Protein AF-A0A229TNZ4-F1 (afdb_monomer)

Mean predicted aligned error: 16.47 Å

Sequence (210 aa):
MGTRRRATDEGNRDSPGRARWIAVRHADDHIHLMAILVSEQTGKRIYPYRDYPRLRAECRTLEHELGLRSTATSDKTATQALSRRERGKADRKGWELTARQQLRRAVSQCAASASSGDEFLRELRREGLNPRTTVGGDGEIRGYTVSLPGDVTADGRPVAFSGSETCRRPDVAEANRPLVNRTSGRPPDRLHRRRPRHARGPPSSGRGGY

Solvent-accessible surface area (backbone atoms only — not comparable to full-atom values): 13971 Å² total; per-residue (Å²): 140,82,84,85,78,83,85,74,85,84,72,70,93,79,54,92,89,65,61,59,68,50,79,42,81,76,55,98,90,45,66,47,78,49,70,45,51,52,35,88,89,76,68,48,72,62,77,84,74,68,47,69,66,51,50,51,51,51,51,51,51,50,22,60,77,69,72,46,86,74,78,83,84,85,82,77,78,71,79,80,77,82,50,72,67,46,51,57,46,14,59,76,68,72,41,98,52,32,66,62,56,51,45,24,52,54,51,46,51,31,59,71,73,36,92,44,70,69,49,26,55,50,44,37,43,74,73,59,30,64,63,47,74,40,64,46,100,85,71,47,59,49,43,43,30,36,29,53,79,93,41,51,45,98,87,68,45,70,51,71,42,45,36,83,76,36,49,77,60,84,76,64,39,79,50,69,61,84,89,75,86,90,81,92,79,84,82,87,83,86,88,84,83,86,87,88,80,90,80,89,88,88,90,86,86,82,86,85,83,136

Secondary structure (DSSP, 8-state):
----------S-TT-TTPPPEEEEE-SSS-EEEEE--B-TTT-PBP---SHHHHHHHHHHHHHHHTTPPPPPP--S-SPPPPPHHHHHHHHHHT-SS-HHHHHHHHHHHHHHH-SSHHHHHHHHHHTT--PEEEE-TTS-EEEEEEEEEEEE-TTS-EEEEEHHHH---SSTTSTT-----------PPP--------------------

Foldseek 3Di:
DDDDDFDDDPPPPDDPQDWDWGWADDDPVDIDIDTDQADPVPRDGHDDDPVVVVVLVVVQVVCVVVVHDRDDDPPVPDQDDDDPVQVVVCVVVVHPDGFLVVLLVQLVVLLVPDPAPVSSCVSCVVVVFNKDFDADPVRQGLWIWTFDVVCADPVRHTDIDTCVSRPDDPRSPVNPDDDDDDDDDDDDDDDDDDDDDDDDDDDDDDDDDD

pLDDT: mean 72.45, std 23.68, range [24.83, 95.88]

Radius of gyration: 30.69 Å; Cα contacts (8 Å, |Δi|>4): 167; chains: 1; bounding box: 49×94×62 Å

Structure (mmCIF, N/CA/C/O backbone):
data_AF-A0A229TNZ4-F1
#
_entry.id   AF-A0A229TNZ4-F1
#
loop_
_atom_site.group_PDB
_atom_site.id
_atom_site.type_symbol
_atom_site.label_atom_id
_atom_site.label_alt_id
_atom_site.label_comp_id
_atom_site.label_asym_id
_atom_site.label_entity_id
_atom_site.label_seq_id
_atom_site.pdbx_PDB_ins_code
_atom_site.Cartn_x
_atom_site.Cartn_y
_atom_site.Cartn_z
_atom_site.occupancy
_atom_site.B_iso_or_equiv
_atom_site.auth_seq_id
_atom_site.auth_comp_id
_atom_site.auth_asym_id
_atom_site.auth_atom_id
_atom_site.pdbx_PDB_model_num
ATOM 1 N N . MET A 1 1 ? 2.447 -20.556 -39.407 1.00 34.28 1 MET A N 1
ATOM 2 C CA . MET A 1 1 ? 3.887 -20.408 -39.720 1.00 34.28 1 MET A CA 1
ATOM 3 C C . MET A 1 1 ? 4.233 -18.924 -39.573 1.00 34.28 1 MET A C 1
ATOM 5 O O . MET A 1 1 ? 4.024 -18.156 -40.497 1.00 34.28 1 MET A O 1
ATOM 9 N N . GLY A 1 2 ? 4.558 -18.481 -38.351 1.00 36.28 2 GLY A N 1
ATOM 10 C CA . GLY A 1 2 ? 4.653 -17.055 -38.000 1.00 36.28 2 GLY A CA 1
ATOM 11 C C . GLY A 1 2 ? 6.068 -16.514 -38.182 1.00 36.28 2 GLY A C 1
ATOM 12 O O . GLY A 1 2 ? 7.015 -17.030 -37.591 1.00 36.28 2 GLY A O 1
ATOM 13 N N . THR A 1 3 ? 6.213 -15.486 -39.009 1.00 39.12 3 THR A N 1
ATOM 14 C CA . THR A 1 3 ? 7.477 -14.809 -39.302 1.00 39.12 3 THR A CA 1
ATOM 15 C C . THR A 1 3 ? 8.025 -14.111 -38.051 1.00 39.12 3 THR A C 1
ATOM 17 O O . THR A 1 3 ? 7.447 -13.157 -37.536 1.00 39.12 3 THR A O 1
ATOM 20 N N . ARG A 1 4 ? 9.178 -14.580 -37.549 1.00 34.59 4 ARG A N 1
ATOM 21 C CA . ARG A 1 4 ? 9.966 -13.880 -36.524 1.00 34.59 4 ARG A CA 1
ATOM 22 C C . ARG A 1 4 ? 10.523 -12.594 -37.133 1.00 34.59 4 ARG A C 1
ATOM 24 O O . ARG A 1 4 ? 11.516 -12.642 -37.850 1.00 34.59 4 ARG A O 1
ATOM 31 N N . ARG A 1 5 ? 9.924 -11.441 -36.837 1.00 38.22 5 ARG A N 1
ATOM 32 C CA . ARG A 1 5 ? 10.587 -10.148 -37.057 1.00 38.22 5 ARG A CA 1
ATOM 33 C C . ARG A 1 5 ? 11.278 -9.734 -35.764 1.00 38.22 5 ARG A C 1
ATOM 35 O O . ARG A 1 5 ? 10.631 -9.416 -34.773 1.00 38.22 5 ARG A O 1
ATOM 42 N N . ARG A 1 6 ? 12.610 -9.805 -35.774 1.00 36.50 6 ARG A N 1
ATOM 43 C CA . ARG A 1 6 ? 13.479 -9.280 -34.721 1.00 36.50 6 ARG A CA 1
ATOM 44 C C . ARG A 1 6 ? 13.693 -7.798 -35.035 1.00 36.50 6 ARG A C 1
ATOM 46 O O . ARG A 1 6 ? 14.410 -7.486 -35.975 1.00 36.50 6 ARG A O 1
ATOM 53 N N . ALA A 1 7 ? 13.036 -6.904 -34.302 1.00 34.72 7 ALA A N 1
ATOM 54 C CA . ALA A 1 7 ? 13.361 -5.483 -34.350 1.00 34.72 7 ALA A CA 1
ATOM 55 C C . ALA A 1 7 ? 14.514 -5.233 -33.370 1.00 34.72 7 ALA A C 1
ATOM 57 O O . ALA A 1 7 ? 14.354 -5.417 -32.164 1.00 34.72 7 ALA A O 1
ATOM 58 N N . THR A 1 8 ? 15.688 -4.891 -33.892 1.00 39.75 8 THR A N 1
ATOM 59 C CA . THR A 1 8 ? 16.808 -4.368 -33.105 1.00 39.75 8 THR A CA 1
ATOM 60 C C . THR A 1 8 ? 16.873 -2.868 -33.340 1.00 39.75 8 THR A C 1
ATOM 62 O O . THR A 1 8 ? 17.082 -2.451 -34.474 1.00 39.75 8 THR A O 1
ATOM 65 N N . ASP A 1 9 ? 16.677 -2.074 -32.288 1.00 43.25 9 ASP A N 1
ATOM 66 C CA . ASP A 1 9 ? 17.012 -0.648 -32.294 1.00 43.25 9 ASP A CA 1
ATOM 67 C C . ASP A 1 9 ? 18.523 -0.499 -32.566 1.00 43.25 9 ASP A C 1
ATOM 69 O O . ASP A 1 9 ? 19.351 -1.062 -31.843 1.00 43.25 9 ASP A O 1
ATOM 73 N N . GLU A 1 10 ? 18.874 0.204 -33.645 1.00 38.00 10 GLU A N 1
ATOM 74 C CA . GLU A 1 10 ? 20.253 0.527 -34.036 1.00 38.00 10 GLU A CA 1
ATOM 75 C C . GLU A 1 10 ? 20.752 1.842 -33.409 1.00 38.00 10 GLU A C 1
ATOM 77 O O . GLU A 1 10 ? 21.793 2.368 -33.798 1.00 38.00 10 GLU A O 1
ATOM 82 N N . GLY A 1 11 ? 20.070 2.376 -32.393 1.00 41.69 11 GLY A N 1
ATOM 83 C CA . GLY A 1 11 ? 20.603 3.469 -31.587 1.00 41.69 11 GLY A CA 1
ATOM 84 C C . GLY A 1 11 ? 21.843 3.034 -30.796 1.00 41.69 11 GLY A C 1
ATOM 85 O O . GLY A 1 11 ? 21.722 2.222 -29.881 1.00 41.69 11 GLY A O 1
ATOM 86 N N . ASN A 1 12 ? 23.011 3.598 -31.132 1.00 43.91 12 ASN A N 1
ATOM 87 C CA . ASN A 1 12 ? 24.329 3.511 -30.473 1.00 43.91 12 ASN A CA 1
ATOM 88 C C . ASN A 1 12 ? 24.446 2.458 -29.344 1.00 43.91 12 ASN A C 1
ATOM 90 O O . ASN A 1 12 ? 24.126 2.7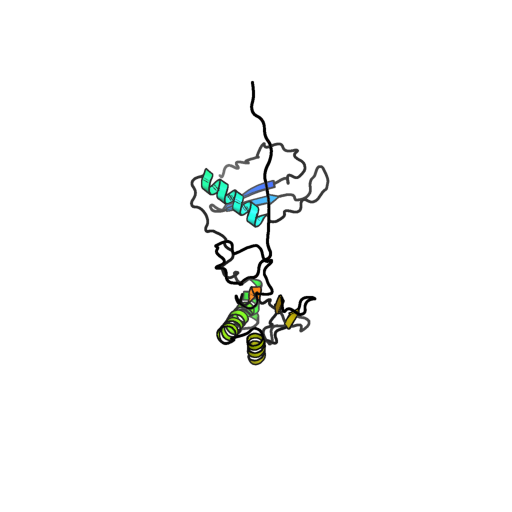28 -28.177 1.00 43.91 12 ASN A O 1
ATOM 94 N N . ARG A 1 13 ? 24.931 1.264 -29.711 1.00 48.75 13 ARG A N 1
ATOM 95 C CA . ARG A 1 13 ? 25.070 0.079 -28.841 1.00 48.75 13 ARG A CA 1
ATOM 96 C C . ARG A 1 13 ? 26.017 0.283 -27.649 1.00 48.75 13 ARG A C 1
ATOM 98 O O . ARG A 1 13 ? 25.962 -0.512 -26.716 1.00 48.75 13 ARG A O 1
ATOM 105 N N . ASP A 1 14 ? 26.801 1.364 -27.643 1.00 47.12 14 ASP A N 1
ATOM 106 C CA . ASP A 1 14 ? 27.910 1.577 -26.705 1.00 47.12 14 ASP A CA 1
ATOM 107 C C . ASP A 1 14 ? 27.734 2.772 -25.755 1.00 47.12 14 ASP A C 1
ATOM 109 O O . ASP A 1 14 ? 28.696 3.246 -25.157 1.00 47.12 14 ASP A O 1
ATOM 113 N N . SER A 1 15 ? 26.511 3.280 -25.563 1.00 48.59 15 SER A N 1
ATOM 114 C CA . SER A 1 15 ? 26.300 4.321 -24.545 1.00 48.59 15 SER A CA 1
ATOM 115 C C . SER A 1 15 ? 26.398 3.729 -23.124 1.00 48.59 15 SER A C 1
ATOM 117 O O . SER A 1 15 ? 25.574 2.872 -22.771 1.00 48.59 15 SER A O 1
ATOM 119 N N . PRO A 1 16 ? 27.345 4.183 -22.277 1.00 46.97 16 PRO A N 1
ATOM 120 C CA . PRO A 1 16 ? 27.486 3.687 -20.912 1.00 46.97 16 PRO A CA 1
ATOM 121 C C . PRO A 1 16 ? 26.198 3.965 -20.125 1.00 46.97 16 PRO A C 1
ATOM 123 O O . PRO A 1 16 ? 25.800 5.111 -19.938 1.00 46.97 16 PRO A O 1
ATOM 126 N N . GLY A 1 17 ? 25.521 2.896 -19.693 1.00 58.12 17 GLY A N 1
ATOM 127 C CA . GLY A 1 17 ? 24.266 2.964 -18.929 1.00 58.12 17 GLY A CA 1
ATOM 128 C C . GLY A 1 17 ? 23.029 2.371 -19.614 1.00 58.12 17 GLY A C 1
ATOM 129 O O . GLY A 1 17 ? 21.963 2.358 -18.998 1.00 58.12 17 GLY A O 1
ATOM 130 N N . ARG A 1 18 ? 23.133 1.849 -20.845 1.00 68.44 18 ARG A N 1
ATOM 131 C CA . ARG A 1 18 ? 22.014 1.166 -21.521 1.00 68.44 18 ARG A CA 1
ATOM 132 C C . ARG A 1 18 ? 22.057 -0.345 -21.256 1.00 68.44 18 ARG A C 1
ATOM 134 O O . ARG A 1 18 ? 23.076 -0.996 -21.468 1.00 68.44 18 ARG A O 1
ATOM 141 N N . ALA A 1 19 ? 20.948 -0.900 -20.768 1.00 81.06 19 ALA A N 1
ATOM 142 C CA . ALA A 1 19 ? 20.778 -2.341 -20.591 1.00 81.06 19 ALA A CA 1
ATOM 143 C C . ALA A 1 19 ? 20.535 -3.011 -21.950 1.00 81.06 19 ALA A C 1
ATOM 145 O O . ALA A 1 19 ? 19.737 -2.513 -22.746 1.00 81.06 19 ALA A O 1
ATOM 146 N N . ARG A 1 20 ? 21.164 -4.165 -22.202 1.00 86.38 20 ARG A N 1
ATOM 147 C CA . ARG A 1 20 ? 20.746 -5.032 -23.313 1.00 86.38 20 ARG A CA 1
ATOM 148 C C . ARG A 1 20 ? 19.356 -5.577 -23.015 1.00 86.38 20 ARG A C 1
ATOM 150 O O . ARG A 1 20 ? 19.095 -5.988 -21.884 1.00 86.38 20 ARG A O 1
ATOM 157 N N . TRP A 1 21 ? 18.480 -5.598 -24.013 1.00 89.75 21 TRP A N 1
ATOM 158 C CA . TRP A 1 21 ? 17.098 -6.032 -23.840 1.00 89.75 21 TRP A CA 1
ATOM 159 C C . TRP A 1 21 ? 16.579 -6.808 -25.048 1.00 89.75 21 TRP A C 1
ATOM 161 O O . TRP A 1 21 ? 17.109 -6.704 -26.154 1.00 89.75 21 TRP A O 1
ATOM 171 N N . ILE A 1 22 ? 15.534 -7.597 -24.816 1.00 93.06 22 ILE A N 1
ATOM 172 C CA . ILE A 1 22 ? 14.765 -8.288 -25.850 1.00 93.06 22 ILE A CA 1
ATOM 173 C C . ILE A 1 22 ? 13.271 -8.047 -25.631 1.00 93.06 22 ILE A C 1
ATOM 175 O O . ILE A 1 22 ? 12.802 -8.011 -24.492 1.00 93.06 22 ILE A O 1
ATOM 179 N N . ALA A 1 23 ? 12.529 -7.910 -26.730 1.00 93.94 23 ALA A N 1
ATOM 180 C CA . ALA A 1 23 ? 11.071 -7.945 -26.740 1.00 93.94 23 ALA A CA 1
ATOM 181 C C . ALA A 1 23 ? 10.581 -9.281 -27.295 1.00 93.94 23 ALA A C 1
ATOM 183 O O . ALA A 1 23 ? 11.061 -9.754 -28.327 1.00 93.94 23 ALA A O 1
ATOM 184 N N . VAL A 1 24 ? 9.597 -9.871 -26.625 1.00 94.75 24 VAL A N 1
ATOM 185 C CA . VAL A 1 24 ? 8.951 -11.118 -27.036 1.00 94.75 24 VAL A CA 1
ATOM 186 C C . VAL A 1 24 ? 7.448 -10.897 -27.052 1.00 94.75 24 VAL A C 1
ATOM 188 O O . VAL A 1 24 ? 6.871 -10.525 -26.035 1.00 94.75 24 VAL A O 1
ATOM 191 N N . ARG A 1 25 ? 6.790 -11.139 -28.188 1.00 94.75 25 ARG A N 1
ATOM 192 C CA . ARG A 1 25 ? 5.324 -11.121 -28.257 1.00 94.75 25 ARG A CA 1
ATOM 193 C C . ARG A 1 25 ? 4.764 -12.312 -27.479 1.00 94.75 25 ARG A C 1
ATOM 195 O O . ARG A 1 25 ? 5.129 -13.441 -27.793 1.00 94.75 25 ARG A O 1
ATOM 202 N N . HIS A 1 26 ? 3.914 -12.056 -26.484 1.00 93.56 26 HIS A N 1
ATOM 203 C CA . HIS A 1 26 ? 3.272 -13.109 -25.691 1.00 93.56 26 HIS A CA 1
ATOM 204 C C . HIS A 1 26 ? 1.881 -13.428 -26.239 1.00 93.56 26 HIS A C 1
ATOM 206 O O . HIS A 1 26 ? 1.589 -14.581 -26.539 1.00 93.56 26 HIS A O 1
ATOM 212 N N . ALA A 1 27 ? 1.054 -12.400 -26.428 1.00 91.69 27 ALA A N 1
ATOM 213 C CA . ALA A 1 27 ? -0.288 -12.517 -26.987 1.00 91.69 27 ALA A CA 1
ATOM 214 C C . ALA A 1 27 ? -0.588 -11.340 -27.924 1.00 91.69 27 ALA A C 1
ATOM 216 O O . ALA A 1 27 ? 0.297 -10.541 -28.247 1.00 91.69 27 ALA A O 1
ATOM 217 N N . ASP A 1 28 ? -1.828 -11.260 -28.401 1.00 90.44 28 ASP A N 1
ATOM 218 C CA . ASP A 1 28 ? -2.260 -10.189 -29.298 1.00 90.44 28 ASP A CA 1
ATOM 219 C C . ASP A 1 28 ? -2.280 -8.815 -28.630 1.00 90.44 28 ASP A C 1
ATOM 221 O O . ASP A 1 28 ? -2.085 -7.805 -29.302 1.00 90.44 28 ASP A O 1
ATOM 225 N N . ASP A 1 29 ? -2.435 -8.788 -27.310 1.00 87.62 29 ASP A N 1
ATOM 226 C CA . ASP A 1 29 ? -2.575 -7.588 -26.496 1.00 87.62 29 ASP A CA 1
ATOM 227 C C . ASP A 1 29 ? -1.323 -7.243 -25.673 1.00 87.62 29 ASP A C 1
ATOM 229 O O . ASP A 1 29 ? -1.283 -6.176 -25.061 1.00 87.62 29 ASP A O 1
ATOM 233 N N . HIS A 1 30 ? -0.288 -8.099 -25.647 1.00 91.94 30 HIS A N 1
ATOM 234 C CA . HIS A 1 30 ? 0.926 -7.788 -24.892 1.00 91.94 30 HIS A CA 1
ATOM 235 C C . HIS A 1 30 ? 2.219 -8.478 -25.351 1.00 91.94 30 HIS A C 1
ATOM 237 O O . HIS A 1 30 ? 2.259 -9.591 -25.889 1.00 91.94 30 HIS A O 1
ATOM 243 N N . ILE A 1 31 ? 3.321 -7.788 -25.052 1.00 93.06 31 ILE A N 1
ATOM 244 C CA . ILE A 1 31 ? 4.697 -8.260 -25.197 1.00 93.06 31 ILE A CA 1
ATOM 245 C C . ILE A 1 31 ? 5.371 -8.319 -23.820 1.00 93.06 31 ILE A C 1
ATOM 247 O O . ILE A 1 31 ? 5.034 -7.558 -22.913 1.00 93.06 31 ILE A O 1
ATOM 251 N N . HIS A 1 32 ? 6.364 -9.186 -23.670 1.00 93.19 32 HIS A N 1
ATOM 252 C CA . HIS A 1 32 ? 7.302 -9.156 -22.556 1.00 93.19 32 HIS A CA 1
ATOM 253 C C . HIS A 1 32 ? 8.595 -8.463 -22.973 1.00 93.19 32 HIS A C 1
ATOM 255 O O . HIS A 1 32 ? 9.158 -8.762 -24.027 1.00 93.19 32 HIS A O 1
ATOM 261 N N . LEU A 1 33 ? 9.084 -7.576 -22.109 1.00 89.75 33 LEU A N 1
ATOM 262 C CA . LEU A 1 33 ? 10.417 -6.993 -22.197 1.00 89.75 33 LEU A CA 1
ATOM 263 C C . LEU A 1 33 ? 11.300 -7.649 -21.138 1.00 89.75 33 LEU A C 1
ATOM 265 O O . LEU A 1 33 ? 10.950 -7.661 -19.959 1.00 89.75 33 LEU A O 1
ATOM 269 N N . MET A 1 34 ? 12.446 -8.183 -21.552 1.00 91.12 34 MET A N 1
ATOM 270 C CA . MET A 1 34 ? 13.483 -8.653 -20.633 1.00 91.12 34 MET A CA 1
ATOM 271 C C . MET A 1 34 ? 14.744 -7.825 -20.831 1.00 91.12 34 MET A C 1
ATOM 273 O O . MET A 1 34 ? 15.136 -7.582 -21.970 1.00 91.12 34 MET A O 1
ATOM 277 N N . ALA A 1 35 ? 15.385 -7.415 -19.737 1.00 90.12 35 ALA A N 1
ATOM 278 C CA . ALA A 1 35 ? 16.593 -6.597 -19.766 1.00 90.12 35 ALA A CA 1
ATOM 279 C C . ALA A 1 35 ? 17.672 -7.150 -18.828 1.00 90.12 35 ALA A C 1
ATOM 281 O O . ALA A 1 35 ? 17.380 -7.603 -17.720 1.00 90.12 35 ALA A O 1
ATOM 282 N N . ILE A 1 36 ? 18.928 -7.072 -19.264 1.00 90.75 36 ILE A N 1
ATOM 283 C CA . ILE A 1 36 ? 20.102 -7.416 -18.462 1.00 90.75 36 ILE A CA 1
ATOM 284 C C . ILE A 1 36 ? 20.532 -6.162 -17.701 1.00 90.75 36 ILE A C 1
ATOM 286 O O . ILE A 1 36 ? 21.019 -5.197 -18.287 1.00 90.75 36 ILE A O 1
ATOM 290 N N . LEU A 1 37 ? 20.348 -6.171 -16.379 1.00 90.81 37 LEU A N 1
ATOM 291 C CA . LEU A 1 37 ? 20.626 -5.018 -15.514 1.00 90.81 37 LEU A CA 1
ATOM 292 C C . LEU A 1 37 ? 22.095 -4.897 -15.095 1.00 90.81 37 LEU A C 1
ATOM 294 O O . LEU A 1 37 ? 22.413 -4.093 -14.229 1.00 90.81 37 LEU A O 1
ATOM 298 N N . VAL A 1 38 ? 23.001 -5.683 -15.664 1.00 88.94 38 VAL A N 1
ATOM 299 C CA . VAL A 1 38 ? 24.442 -5.561 -15.423 1.00 88.94 38 VAL A CA 1
ATOM 300 C C . VAL A 1 38 ? 25.099 -5.185 -16.739 1.00 88.94 38 VAL A C 1
ATOM 302 O O . VAL A 1 38 ? 24.885 -5.840 -17.755 1.00 88.94 38 VAL A O 1
ATOM 305 N N . SER A 1 39 ? 25.869 -4.100 -16.728 1.00 82.75 39 SER A N 1
ATOM 306 C CA . SER A 1 39 ? 26.635 -3.677 -17.896 1.00 82.75 39 SER A CA 1
ATOM 307 C C . SER A 1 39 ? 27.732 -4.698 -18.179 1.00 82.75 39 SER A C 1
ATOM 309 O O . SER A 1 39 ? 28.599 -4.910 -17.338 1.00 82.75 39 SER A O 1
ATOM 311 N N . GLU A 1 40 ? 27.734 -5.290 -19.370 1.00 79.00 40 GLU A N 1
ATOM 312 C CA . GLU A 1 40 ? 28.806 -6.206 -19.785 1.00 79.00 40 GLU A CA 1
ATOM 313 C C . GLU A 1 40 ? 30.157 -5.492 -19.944 1.00 79.00 40 GLU A C 1
ATOM 315 O O . GLU A 1 40 ? 31.198 -6.10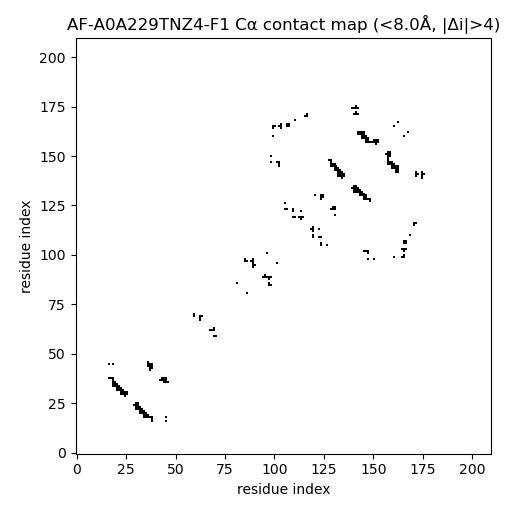0 -19.736 1.00 79.00 40 GLU A O 1
ATOM 320 N N . GLN A 1 41 ? 30.144 -4.194 -20.268 1.00 78.31 41 GLN A N 1
ATOM 321 C CA . GLN A 1 41 ? 31.360 -3.391 -20.434 1.00 78.31 41 GLN A CA 1
ATOM 322 C C . GLN A 1 41 ? 31.986 -2.988 -19.095 1.00 78.31 41 GLN A C 1
ATOM 324 O O . GLN A 1 41 ? 33.199 -3.027 -18.937 1.00 78.31 41 GLN A O 1
ATOM 329 N N . THR A 1 42 ? 31.164 -2.554 -18.133 1.00 83.19 42 THR A N 1
ATOM 330 C CA . THR A 1 42 ? 31.661 -1.967 -16.874 1.00 83.19 42 THR A CA 1
ATOM 331 C C . THR A 1 42 ? 31.488 -2.877 -15.660 1.00 83.19 42 THR A C 1
ATOM 333 O O . THR A 1 42 ? 31.962 -2.538 -14.579 1.00 83.19 42 THR A O 1
ATOM 336 N N . GLY A 1 43 ? 30.743 -3.980 -15.785 1.00 84.81 43 GLY A N 1
ATOM 337 C CA . GLY A 1 43 ? 30.353 -4.859 -14.675 1.00 84.81 43 GLY A CA 1
ATOM 338 C C . GLY A 1 43 ? 29.396 -4.217 -13.661 1.00 84.81 43 GLY A C 1
ATOM 339 O O . GLY A 1 43 ? 28.964 -4.867 -12.710 1.00 84.81 43 GLY A O 1
ATOM 340 N N . LYS A 1 44 ? 29.040 -2.937 -13.831 1.00 85.94 44 LYS A N 1
ATOM 341 C CA . LYS A 1 44 ? 28.198 -2.206 -12.881 1.00 85.94 44 LYS A CA 1
ATOM 342 C C . LYS A 1 44 ? 26.730 -2.571 -13.061 1.00 85.94 44 LYS A C 1
ATOM 344 O O . LYS A 1 44 ? 26.217 -2.641 -14.182 1.00 85.94 44 LYS A O 1
ATOM 349 N N . ARG A 1 45 ? 26.035 -2.748 -11.934 1.00 87.88 45 ARG A N 1
ATOM 350 C CA . ARG A 1 45 ? 24.585 -2.949 -11.909 1.00 87.88 45 ARG A CA 1
ATOM 351 C C . ARG A 1 45 ? 23.852 -1.631 -12.157 1.00 87.88 45 ARG A C 1
ATOM 353 O O . ARG A 1 45 ? 24.102 -0.632 -11.489 1.00 87.88 45 ARG A O 1
ATOM 360 N N . ILE A 1 46 ? 22.914 -1.667 -13.090 1.00 86.12 46 ILE A N 1
ATOM 361 C CA . ILE A 1 46 ? 21.929 -0.632 -13.364 1.00 86.12 46 ILE A CA 1
ATOM 362 C C . ILE A 1 46 ? 20.786 -0.806 -12.363 1.00 86.12 46 ILE A C 1
ATOM 364 O O . ILE A 1 46 ? 20.205 -1.884 -12.237 1.00 86.12 46 ILE A O 1
ATOM 368 N N . TYR A 1 47 ? 20.459 0.273 -11.659 1.00 85.56 47 TYR A N 1
ATOM 369 C CA . TYR A 1 47 ? 19.338 0.328 -10.729 1.00 85.56 47 TYR A CA 1
ATOM 370 C C . TYR A 1 47 ? 18.208 1.136 -11.369 1.00 85.56 47 TYR A C 1
ATOM 372 O O . TYR A 1 47 ? 18.247 2.369 -11.320 1.00 85.56 47 TYR A O 1
ATOM 380 N N . PRO A 1 48 ? 17.220 0.482 -12.006 1.00 83.06 48 PRO A N 1
ATOM 381 C CA . PRO A 1 48 ? 16.084 1.191 -12.571 1.00 83.06 48 PRO A CA 1
ATOM 382 C C . PRO A 1 48 ? 15.317 1.898 -11.448 1.00 83.06 48 PRO A C 1
ATOM 384 O O . PRO A 1 48 ? 14.723 1.274 -10.573 1.00 83.06 48 PRO A O 1
ATOM 387 N N . TYR A 1 49 ? 15.367 3.229 -11.448 1.00 85.00 49 TYR A N 1
ATOM 388 C CA . TYR A 1 49 ? 14.652 4.057 -10.485 1.00 85.00 49 TYR A CA 1
ATOM 389 C C . TYR A 1 49 ? 13.366 4.593 -11.106 1.00 85.00 49 TYR A C 1
ATOM 391 O O . TYR A 1 49 ? 13.407 5.259 -12.145 1.00 85.00 49 TYR A O 1
ATOM 399 N N . ARG A 1 50 ? 12.228 4.344 -10.440 1.00 86.69 50 ARG A N 1
ATOM 400 C CA . ARG A 1 50 ? 10.889 4.762 -10.897 1.00 86.69 50 ARG A CA 1
ATOM 401 C C . ARG A 1 50 ? 10.627 4.369 -12.356 1.00 86.69 50 ARG A C 1
ATOM 403 O O . ARG A 1 50 ? 10.082 5.157 -13.128 1.00 86.69 50 ARG A O 1
ATOM 410 N N . ASP A 1 51 ? 11.006 3.151 -12.707 1.00 85.62 51 ASP A N 1
ATOM 411 C CA . ASP A 1 51 ? 10.768 2.544 -14.012 1.00 85.62 51 ASP A CA 1
ATOM 412 C C . ASP A 1 51 ? 9.284 2.514 -14.383 1.00 85.62 51 ASP A C 1
ATOM 414 O O . ASP A 1 51 ? 8.954 2.964 -15.469 1.00 85.62 51 ASP A O 1
ATOM 418 N N . TYR A 1 52 ? 8.370 2.121 -13.489 1.00 85.75 52 TYR A N 1
ATOM 419 C CA . TYR A 1 52 ? 6.937 2.093 -13.822 1.00 85.75 52 TYR A CA 1
ATOM 420 C C . TYR A 1 52 ? 6.368 3.471 -14.222 1.00 85.75 52 TYR A C 1
ATOM 422 O O . TYR A 1 52 ? 5.744 3.565 -15.280 1.00 85.75 52 TYR A O 1
ATOM 430 N N . PRO A 1 53 ? 6.573 4.568 -13.456 1.00 87.25 53 PRO A N 1
ATOM 431 C CA . PRO A 1 53 ? 6.150 5.896 -13.901 1.00 87.25 53 PRO A CA 1
ATOM 432 C C . PRO A 1 53 ? 6.814 6.363 -15.198 1.00 87.25 53 PRO A C 1
ATOM 434 O O . PRO A 1 53 ? 6.154 7.020 -15.998 1.00 87.25 53 PRO A O 1
ATOM 437 N N . ARG A 1 54 ? 8.102 6.051 -15.394 1.00 88.44 54 ARG A N 1
ATOM 438 C CA . ARG A 1 54 ? 8.852 6.433 -16.600 1.00 88.44 54 ARG A CA 1
ATOM 439 C C . ARG A 1 54 ? 8.347 5.678 -17.827 1.00 88.44 54 ARG A C 1
ATOM 441 O O . ARG A 1 54 ? 8.018 6.313 -18.817 1.00 88.44 54 ARG A O 1
ATOM 448 N N . LEU A 1 55 ? 8.184 4.361 -17.716 1.00 88.56 55 LEU A N 1
ATOM 449 C CA . LEU A 1 55 ? 7.579 3.514 -18.739 1.00 88.56 55 LEU A CA 1
ATOM 450 C C . LEU A 1 55 ? 6.178 4.011 -19.092 1.00 88.56 55 LEU A C 1
ATOM 452 O O . LEU A 1 55 ? 5.853 4.147 -20.260 1.00 88.56 55 LEU A O 1
ATOM 456 N N . ARG A 1 56 ? 5.359 4.352 -18.090 1.00 89.06 56 ARG A N 1
ATOM 457 C CA . ARG A 1 56 ? 4.020 4.896 -18.334 1.00 89.06 56 ARG A CA 1
ATOM 458 C C . ARG A 1 56 ? 4.057 6.238 -19.067 1.00 89.06 56 ARG A C 1
ATOM 460 O O . ARG A 1 56 ? 3.184 6.481 -19.890 1.00 89.06 56 ARG A O 1
ATOM 467 N N . ALA A 1 57 ? 5.006 7.119 -18.751 1.00 89.94 57 ALA A N 1
ATOM 468 C CA . ALA A 1 57 ? 5.169 8.375 -19.479 1.00 89.94 57 ALA A CA 1
ATOM 469 C C . ALA A 1 57 ? 5.531 8.111 -20.948 1.00 89.94 57 ALA A C 1
ATOM 471 O O . ALA A 1 57 ? 4.885 8.668 -21.827 1.00 89.94 57 ALA A O 1
ATOM 472 N N . GLU A 1 58 ? 6.462 7.190 -21.196 1.00 91.88 58 GLU A N 1
ATOM 473 C CA . GLU A 1 58 ? 6.865 6.794 -22.548 1.00 91.88 58 GLU A CA 1
ATOM 474 C C . GLU A 1 58 ? 5.716 6.157 -23.339 1.00 91.88 58 GLU A C 1
ATOM 476 O O . GLU A 1 58 ? 5.456 6.532 -24.477 1.00 91.88 58 GLU A O 1
ATOM 481 N N . CYS A 1 59 ? 4.942 5.261 -22.717 1.00 91.44 59 CYS A N 1
ATOM 482 C CA . CYS A 1 59 ? 3.746 4.700 -23.340 1.00 91.44 59 CYS A CA 1
ATOM 483 C C . CYS A 1 59 ? 2.740 5.786 -23.732 1.00 91.44 59 CYS A C 1
ATOM 485 O O . CYS A 1 59 ? 2.108 5.653 -24.769 1.00 91.44 59 CYS A O 1
ATOM 487 N N . ARG A 1 60 ? 2.601 6.872 -22.957 1.00 91.19 60 ARG A N 1
ATOM 488 C CA . ARG A 1 60 ? 1.718 7.994 -23.325 1.00 91.19 60 ARG A CA 1
ATOM 489 C C . ARG A 1 60 ? 2.246 8.793 -24.512 1.00 91.19 60 ARG A C 1
ATOM 491 O O . ARG A 1 60 ? 1.442 9.260 -25.313 1.00 91.19 60 ARG A O 1
ATOM 498 N N . THR A 1 61 ? 3.563 8.956 -24.618 1.00 93.31 61 THR A N 1
ATOM 499 C CA . THR A 1 61 ? 4.194 9.552 -25.803 1.00 93.31 61 THR A CA 1
ATOM 500 C C . THR A 1 61 ? 3.869 8.714 -27.037 1.00 93.31 61 THR A C 1
ATOM 502 O O . THR A 1 61 ? 3.312 9.238 -27.996 1.00 93.31 61 THR A O 1
ATOM 505 N N . LEU A 1 62 ? 4.079 7.396 -26.960 1.00 92.69 62 LEU A N 1
ATOM 506 C CA . LEU A 1 62 ? 3.749 6.466 -28.043 1.00 92.69 62 LEU A CA 1
ATOM 507 C C . LEU A 1 62 ? 2.248 6.430 -28.355 1.00 92.69 62 LEU A C 1
ATOM 509 O O . LEU A 1 62 ? 1.870 6.385 -29.519 1.00 92.69 62 LEU A O 1
ATOM 513 N N . GLU A 1 63 ? 1.379 6.473 -27.339 1.00 94.38 63 GLU A N 1
ATOM 514 C CA . GLU A 1 63 ? -0.073 6.576 -27.527 1.00 94.38 63 GLU A CA 1
ATOM 515 C C . GLU A 1 63 ? -0.421 7.799 -28.387 1.00 94.38 63 GLU A C 1
ATOM 517 O O . GLU A 1 63 ? -1.216 7.684 -29.315 1.00 94.38 63 GLU A O 1
ATOM 522 N N . HIS A 1 64 ? 0.191 8.952 -28.104 1.00 93.31 64 HIS A N 1
ATOM 523 C CA . HIS A 1 64 ? -0.022 10.179 -28.867 1.00 93.31 64 HIS A CA 1
ATOM 524 C C . HIS A 1 64 ? 0.541 10.079 -30.291 1.00 93.31 64 HIS A C 1
ATOM 526 O O . HIS A 1 64 ? -0.173 10.365 -31.249 1.00 93.31 64 HIS A O 1
ATOM 532 N N . GLU A 1 65 ? 1.796 9.651 -30.442 1.00 95.88 65 GLU A N 1
ATOM 533 C CA . GLU A 1 65 ? 2.469 9.524 -31.744 1.00 95.88 65 GLU A CA 1
ATOM 534 C C . GLU A 1 65 ? 1.764 8.540 -32.683 1.00 95.88 65 GLU A C 1
ATOM 536 O O . GLU A 1 65 ? 1.695 8.770 -33.889 1.00 95.88 65 GLU A O 1
ATOM 541 N N . LEU A 1 66 ? 1.208 7.460 -32.132 1.00 94.12 66 LEU A N 1
ATOM 542 C CA . LEU A 1 66 ? 0.519 6.414 -32.887 1.00 94.12 66 LEU A CA 1
ATOM 543 C C . LEU A 1 66 ? -1.000 6.639 -32.989 1.00 94.12 66 LEU A C 1
ATOM 545 O O . LEU A 1 66 ? -1.701 5.789 -33.538 1.00 94.12 66 LEU A O 1
ATOM 549 N N . GLY A 1 67 ? -1.530 7.745 -32.454 1.00 94.62 67 GLY A N 1
ATOM 550 C CA . GLY A 1 67 ? -2.966 8.047 -32.482 1.00 94.62 67 GLY A CA 1
ATOM 551 C C . GLY A 1 67 ? -3.836 7.040 -31.716 1.00 94.62 67 GLY A C 1
ATOM 552 O O . GLY A 1 67 ? -4.999 6.829 -32.061 1.00 94.62 67 GLY A O 1
ATOM 553 N N . LEU A 1 68 ? -3.284 6.386 -30.690 1.00 93.25 68 LEU A N 1
ATOM 554 C CA . LEU A 1 68 ? -3.993 5.417 -29.857 1.00 93.25 68 LEU A CA 1
ATOM 555 C C . LEU A 1 68 ? -4.838 6.112 -28.781 1.00 93.25 68 LEU A C 1
ATOM 557 O O . LEU A 1 68 ? -4.599 7.251 -28.377 1.00 93.25 68 LEU A O 1
ATOM 561 N N . ARG A 1 69 ? -5.834 5.390 -28.253 1.00 91.50 69 ARG A N 1
ATOM 562 C CA . ARG A 1 69 ? -6.632 5.867 -27.117 1.00 91.50 69 ARG A CA 1
ATOM 563 C C . ARG A 1 69 ? -5.740 6.012 -25.885 1.00 91.50 69 ARG A C 1
ATOM 565 O O . ARG A 1 69 ? -5.197 5.018 -25.407 1.00 91.50 69 ARG A O 1
ATOM 572 N N . SER A 1 70 ? -5.666 7.221 -25.326 1.00 87.19 70 SER A N 1
ATOM 573 C CA . SER A 1 70 ? -4.838 7.443 -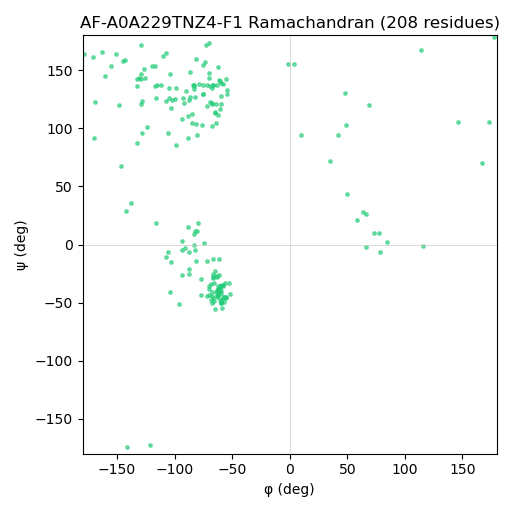24.143 1.00 87.19 70 SER A CA 1
ATOM 574 C C . SER A 1 70 ? -5.366 6.703 -22.915 1.00 87.19 70 SER A C 1
ATOM 576 O O . SER A 1 70 ? -6.567 6.701 -22.624 1.00 87.19 70 SER A O 1
ATOM 578 N N . THR A 1 71 ? -4.449 6.103 -22.161 1.00 84.44 71 THR A N 1
ATOM 579 C CA . THR A 1 71 ? -4.768 5.435 -20.899 1.00 84.44 71 THR A CA 1
ATOM 580 C C . THR A 1 71 ? -5.152 6.440 -19.801 1.00 84.44 71 THR A C 1
ATOM 582 O O . THR A 1 71 ? -4.581 7.532 -19.689 1.00 84.44 71 THR A O 1
ATOM 585 N N . ALA A 1 72 ? -6.121 6.072 -18.950 1.00 79.56 72 ALA A N 1
ATOM 586 C CA . ALA A 1 72 ? -6.625 6.919 -17.859 1.00 79.56 72 ALA A CA 1
ATOM 587 C C . ALA A 1 72 ? -5.498 7.388 -16.927 1.00 79.56 72 ALA A C 1
ATOM 589 O O . ALA A 1 72 ? -4.563 6.629 -16.656 1.00 79.56 72 ALA A O 1
ATOM 590 N N . THR A 1 73 ? -5.570 8.632 -16.444 1.00 73.12 73 THR A N 1
ATOM 591 C CA . THR A 1 73 ? -4.554 9.244 -15.575 1.00 73.12 73 THR A CA 1
ATOM 592 C C . THR A 1 73 ? -4.395 8.476 -14.260 1.00 73.12 73 THR A C 1
ATOM 594 O O . THR A 1 73 ? -5.354 7.984 -13.678 1.00 73.12 73 THR A O 1
ATOM 597 N N . SER A 1 74 ? -3.152 8.358 -13.782 1.00 67.06 74 SER A N 1
ATOM 598 C CA . SER A 1 74 ? -2.859 7.814 -12.453 1.00 67.06 74 SER A CA 1
ATOM 599 C C . SER A 1 74 ? -2.631 8.983 -11.500 1.00 67.06 74 SER A C 1
ATOM 601 O O . SER A 1 74 ? -1.506 9.446 -11.318 1.00 67.06 74 SER A O 1
ATOM 603 N N . ASP A 1 75 ? -3.717 9.499 -10.936 1.00 70.25 75 ASP A N 1
ATOM 604 C CA . ASP A 1 75 ? -3.717 10.571 -9.931 1.00 70.25 75 ASP A CA 1
ATOM 605 C C . ASP A 1 75 ? -3.480 10.043 -8.499 1.00 70.25 75 ASP A C 1
ATOM 607 O O . ASP A 1 75 ? -3.407 10.813 -7.543 1.00 70.25 75 ASP A O 1
ATOM 611 N N . LYS A 1 76 ? -3.313 8.717 -8.361 1.00 65.62 76 LYS A N 1
ATOM 612 C CA . LYS A 1 76 ? -3.120 7.985 -7.099 1.00 65.62 76 LYS A CA 1
ATOM 613 C C . LYS A 1 76 ? -4.263 8.180 -6.094 1.00 65.62 76 LYS A C 1
ATOM 615 O O . LYS A 1 76 ? -4.058 7.950 -4.903 1.00 65.62 76 LYS A O 1
ATOM 620 N N . THR A 1 77 ? -5.447 8.579 -6.557 1.00 63.44 77 THR A N 1
ATOM 621 C CA . THR A 1 77 ? -6.639 8.717 -5.706 1.00 63.44 77 THR A CA 1
ATOM 622 C C . THR A 1 77 ? -7.416 7.406 -5.602 1.00 63.44 77 THR A C 1
ATOM 624 O O . THR A 1 77 ? -8.139 7.186 -4.630 1.00 63.44 77 THR A O 1
ATOM 627 N N . ALA A 1 78 ? -7.215 6.498 -6.562 1.00 64.38 78 ALA A N 1
ATOM 628 C CA . ALA A 1 78 ? -7.810 5.173 -6.541 1.00 64.38 78 ALA A CA 1
ATOM 629 C C . ALA A 1 78 ? -7.392 4.380 -5.294 1.00 64.38 78 ALA A C 1
ATOM 631 O O . ALA A 1 78 ? -6.227 4.359 -4.882 1.00 64.38 78 ALA A O 1
ATOM 632 N N . THR A 1 79 ? -8.358 3.663 -4.721 1.00 67.62 79 THR A N 1
ATOM 633 C CA . THR A 1 79 ? -8.088 2.699 -3.656 1.00 67.62 79 THR A CA 1
ATOM 634 C C . THR A 1 79 ? -7.121 1.635 -4.170 1.00 67.62 79 THR A C 1
ATOM 636 O O . THR A 1 79 ? -7.354 1.031 -5.215 1.00 67.62 79 THR A O 1
ATOM 639 N N . GLN A 1 80 ? -6.031 1.399 -3.433 1.00 71.50 80 GLN A N 1
ATOM 640 C CA . GLN A 1 80 ? -5.088 0.334 -3.764 1.00 71.50 80 GLN A CA 1
ATOM 641 C C . GLN A 1 80 ? -5.812 -1.010 -3.874 1.00 71.50 80 GLN A C 1
ATOM 643 O O . GLN A 1 80 ? -6.557 -1.403 -2.973 1.00 71.50 80 GLN A O 1
ATOM 648 N N . ALA A 1 81 ? -5.565 -1.715 -4.977 1.00 77.75 81 ALA A N 1
ATOM 649 C CA . ALA A 1 81 ? -6.088 -3.054 -5.177 1.00 77.75 81 ALA A CA 1
ATOM 650 C C . ALA A 1 81 ? -5.566 -3.997 -4.084 1.00 77.75 81 ALA A C 1
ATOM 652 O O . ALA A 1 81 ? -4.394 -3.953 -3.706 1.00 77.75 81 ALA A O 1
ATOM 653 N N . LEU A 1 82 ? -6.438 -4.885 -3.605 1.00 84.62 82 LEU A N 1
ATOM 654 C CA . LEU A 1 82 ? -6.049 -5.929 -2.661 1.00 84.62 82 LEU A CA 1
ATOM 655 C C . LEU A 1 82 ? -5.040 -6.864 -3.329 1.00 84.62 82 LEU A C 1
ATOM 657 O O . LEU A 1 82 ? -5.220 -7.278 -4.481 1.00 84.62 82 LEU A O 1
ATOM 661 N N . SER A 1 83 ? -3.997 -7.246 -2.606 1.00 86.62 83 SER A N 1
ATOM 662 C CA . SER A 1 83 ? -3.035 -8.225 -3.099 1.00 86.62 83 SER A CA 1
ATOM 663 C C . SER A 1 83 ? -3.629 -9.640 -3.092 1.00 86.62 83 SER A C 1
ATOM 665 O O . SER A 1 83 ? -4.541 -9.960 -2.324 1.00 86.62 83 SER A O 1
ATOM 667 N N . ARG A 1 84 ? -3.077 -10.541 -3.921 1.00 89.25 84 ARG A N 1
ATOM 668 C CA . ARG A 1 84 ? -3.434 -11.973 -3.864 1.00 89.25 84 ARG A CA 1
ATOM 669 C C . ARG A 1 84 ? -3.176 -12.581 -2.486 1.00 89.25 84 ARG A C 1
ATOM 671 O O . ARG A 1 84 ? -3.941 -13.431 -2.047 1.00 89.25 84 ARG A O 1
ATOM 678 N N . ARG A 1 85 ? -2.116 -12.133 -1.805 1.00 89.19 85 ARG A N 1
ATOM 679 C CA . ARG A 1 85 ? -1.763 -12.602 -0.460 1.00 89.19 85 ARG A CA 1
ATOM 680 C C . ARG A 1 85 ? -2.831 -12.231 0.564 1.00 89.19 85 ARG A C 1
ATOM 682 O O . ARG A 1 85 ? -3.151 -13.062 1.404 1.00 89.19 85 ARG A O 1
ATOM 689 N N . GLU A 1 86 ? -3.387 -11.024 0.476 1.00 91.00 86 GLU A N 1
ATOM 690 C CA . GLU A 1 86 ? -4.455 -10.569 1.372 1.00 91.00 86 GLU A CA 1
ATOM 691 C C . GLU A 1 86 ? -5.747 -11.355 1.173 1.00 91.00 86 GLU A C 1
ATOM 693 O O . GLU A 1 86 ? -6.312 -11.814 2.160 1.00 91.00 86 GLU A O 1
ATOM 698 N N . ARG A 1 87 ? -6.170 -11.568 -0.082 1.00 92.88 87 ARG A N 1
ATOM 699 C CA . ARG A 1 87 ? -7.345 -12.402 -0.385 1.00 92.88 87 ARG A CA 1
ATOM 700 C C . ARG A 1 87 ? -7.169 -13.823 0.136 1.00 92.88 87 ARG A C 1
ATOM 702 O O . ARG A 1 87 ? -7.920 -14.248 0.997 1.00 92.88 87 ARG A O 1
ATOM 709 N N . GLY A 1 88 ? -6.079 -14.486 -0.253 1.00 94.44 88 GLY A N 1
ATOM 710 C CA . GLY A 1 88 ? -5.822 -15.850 0.206 1.00 94.44 88 GLY A CA 1
ATOM 711 C C . GLY A 1 88 ? -5.659 -15.964 1.727 1.00 94.44 88 GLY A C 1
ATOM 712 O O . GLY A 1 88 ? -5.900 -17.025 2.290 1.00 94.44 88 GLY A O 1
ATOM 713 N N . LYS A 1 89 ? -5.237 -14.896 2.419 1.00 93.44 89 LYS A N 1
ATOM 714 C CA . LYS A 1 89 ? -5.206 -14.864 3.888 1.00 93.44 89 LYS A CA 1
ATOM 715 C C . LYS A 1 89 ? -6.612 -14.787 4.482 1.00 93.44 89 LYS A C 1
ATOM 717 O O . LYS A 1 89 ? -6.861 -15.510 5.440 1.00 93.44 89 LYS A O 1
ATOM 722 N N . ALA A 1 90 ? -7.486 -13.944 3.931 1.00 93.69 90 ALA A N 1
ATOM 723 C CA . ALA A 1 90 ? -8.884 -13.855 4.347 1.00 93.69 90 ALA A CA 1
ATOM 724 C C . ALA A 1 90 ? -9.587 -15.207 4.171 1.00 93.69 90 ALA A C 1
ATOM 726 O O . ALA A 1 90 ? -10.147 -15.715 5.136 1.00 93.69 90 ALA A O 1
ATOM 727 N N . ASP A 1 91 ? -9.407 -15.844 3.010 1.00 94.31 91 ASP A N 1
ATOM 728 C CA . ASP A 1 91 ? -9.977 -17.162 2.711 1.00 94.31 91 ASP A CA 1
ATOM 729 C C . ASP A 1 91 ? -9.527 -18.215 3.739 1.00 94.31 91 ASP A C 1
ATOM 731 O O . ASP A 1 91 ? -10.349 -18.897 4.344 1.00 94.31 91 ASP A O 1
ATOM 735 N N . ARG A 1 92 ? -8.216 -18.300 4.026 1.00 94.19 92 ARG A N 1
ATOM 736 C CA . ARG A 1 92 ? -7.675 -19.233 5.038 1.00 94.19 92 ARG A CA 1
ATOM 737 C C . ARG A 1 92 ? -8.173 -18.962 6.457 1.00 94.19 92 ARG A C 1
ATOM 739 O O . ARG A 1 92 ? -8.169 -19.870 7.280 1.00 94.19 92 ARG A O 1
ATOM 746 N N . LYS A 1 93 ? -8.513 -17.712 6.770 1.00 91.19 93 LYS A N 1
ATOM 747 C CA . LYS A 1 93 ? -9.027 -17.298 8.081 1.00 91.19 93 LYS A CA 1
ATOM 748 C C . LYS A 1 93 ? -10.558 -17.355 8.156 1.00 91.19 93 LYS A C 1
ATOM 750 O O . LYS A 1 93 ? -11.093 -17.087 9.226 1.00 91.19 93 LYS A O 1
ATOM 755 N N . GLY A 1 94 ? -11.244 -17.691 7.059 1.00 92.88 94 GLY A N 1
ATOM 756 C CA . GLY A 1 94 ? -12.705 -17.667 6.979 1.00 92.88 94 GLY A CA 1
ATOM 757 C C . GLY A 1 94 ? -13.295 -16.259 7.092 1.00 92.88 94 GLY A C 1
ATOM 758 O O . GLY A 1 94 ? -14.412 -16.097 7.569 1.00 92.88 94 GLY A O 1
ATOM 759 N N . TRP A 1 95 ? -12.540 -15.225 6.716 1.00 94.19 95 TRP A N 1
ATOM 760 C CA . TRP A 1 95 ? -13.007 -13.841 6.771 1.00 94.19 95 TRP A CA 1
ATOM 761 C C . TRP A 1 95 ? -13.690 -13.439 5.465 1.00 94.19 95 TRP A C 1
ATOM 763 O O . TRP A 1 95 ? -13.100 -13.573 4.396 1.00 94.19 95 TRP A O 1
ATOM 773 N N . GLU A 1 96 ? -14.874 -12.829 5.559 1.00 92.56 96 GLU A N 1
ATOM 774 C CA . GLU A 1 96 ? -15.580 -12.256 4.397 1.00 92.56 96 GLU A CA 1
ATOM 775 C C . GLU A 1 96 ? -14.811 -11.095 3.745 1.00 92.56 96 GLU A C 1
ATOM 777 O O . GLU A 1 96 ? -14.952 -10.812 2.556 1.00 92.56 96 GLU A O 1
ATOM 782 N N . LEU A 1 97 ? -13.990 -10.398 4.533 1.00 92.50 97 LEU A N 1
ATOM 783 C CA . LEU A 1 97 ? -13.204 -9.247 4.105 1.00 92.50 97 LEU A CA 1
ATOM 784 C C . LEU A 1 97 ? -11.745 -9.417 4.506 1.00 92.50 97 LEU A C 1
ATOM 786 O O . LEU A 1 97 ? -11.427 -9.915 5.586 1.00 92.50 97 LEU A O 1
ATOM 790 N N . THR A 1 98 ? -10.840 -8.894 3.681 1.00 92.69 98 THR A N 1
ATOM 791 C CA . THR A 1 98 ? -9.422 -8.804 4.053 1.00 92.69 98 THR A CA 1
ATOM 792 C C . THR A 1 98 ? -9.225 -7.904 5.273 1.00 92.69 98 THR A C 1
ATOM 794 O O . THR A 1 98 ? -9.983 -6.953 5.477 1.00 92.69 98 THR A O 1
ATOM 797 N N . ALA A 1 99 ? -8.162 -8.142 6.050 1.00 91.75 99 ALA A N 1
ATOM 798 C CA . ALA A 1 99 ? -7.840 -7.315 7.217 1.00 91.75 99 ALA A CA 1
ATOM 799 C C . ALA A 1 99 ? -7.787 -5.816 6.873 1.00 91.75 99 ALA A C 1
ATOM 801 O O . ALA A 1 99 ? -8.385 -4.998 7.569 1.00 91.75 99 ALA A O 1
ATOM 802 N N . ARG A 1 100 ? -7.172 -5.458 5.734 1.00 90.38 100 ARG A N 1
ATOM 803 C CA . ARG A 1 100 ? -7.128 -4.071 5.252 1.00 90.38 100 ARG A CA 1
ATOM 804 C C . ARG A 1 100 ? -8.524 -3.495 5.008 1.00 90.38 100 ARG A C 1
ATOM 806 O O . ARG A 1 100 ? -8.742 -2.334 5.326 1.00 90.38 100 ARG A O 1
ATOM 813 N N . GLN A 1 101 ? -9.466 -4.265 4.456 1.00 91.25 101 GLN A N 1
ATOM 814 C CA . GLN A 1 101 ? -10.845 -3.807 4.228 1.00 91.25 101 GLN A CA 1
ATOM 815 C C . GLN A 1 101 ? -11.627 -3.629 5.528 1.00 91.25 101 GLN A C 1
ATOM 817 O O . GLN A 1 101 ? -12.323 -2.626 5.666 1.00 91.25 101 GLN A O 1
ATOM 822 N N . GLN A 1 102 ? -11.507 -4.575 6.464 1.00 92.19 102 GLN A N 1
ATOM 823 C CA . GLN A 1 102 ? -12.150 -4.478 7.778 1.00 92.19 102 GLN A CA 1
ATOM 824 C C . GLN A 1 102 ? -11.661 -3.233 8.520 1.00 92.19 102 GLN A C 1
ATOM 826 O O . GLN A 1 102 ? -12.464 -2.396 8.929 1.00 92.19 102 GLN A O 1
ATOM 831 N N . LEU A 1 103 ? -10.339 -3.045 8.567 1.00 91.69 103 LEU A N 1
ATOM 832 C CA . LEU A 1 103 ? -9.725 -1.849 9.136 1.00 91.69 103 LEU A CA 1
ATOM 833 C C . LEU A 1 103 ? -10.174 -0.582 8.407 1.00 91.69 103 LEU A C 1
ATOM 835 O O . LEU A 1 103 ? -10.501 0.396 9.063 1.00 91.69 103 LEU A O 1
ATOM 839 N N . ARG A 1 104 ? -10.258 -0.589 7.069 1.00 89.12 104 ARG A N 1
ATOM 840 C CA . ARG A 1 104 ? -10.757 0.561 6.294 1.00 89.12 104 ARG A CA 1
ATOM 841 C C . ARG A 1 104 ? -12.148 0.991 6.746 1.00 89.12 104 ARG A C 1
ATOM 843 O O . ARG A 1 104 ? -12.385 2.185 6.901 1.00 89.12 104 ARG A O 1
ATOM 850 N N . ARG A 1 105 ? -13.059 0.031 6.931 1.00 89.50 105 ARG A N 1
ATOM 851 C CA . ARG A 1 105 ? -14.443 0.288 7.353 1.00 89.50 105 ARG A CA 1
ATOM 852 C C . ARG A 1 105 ? -14.483 0.873 8.762 1.00 89.50 105 ARG A C 1
ATOM 854 O O . ARG A 1 105 ? -14.973 1.986 8.915 1.00 89.50 105 ARG A O 1
ATOM 861 N N . ALA A 1 106 ? -13.884 0.181 9.731 1.00 90.31 106 ALA A N 1
ATOM 862 C CA . ALA A 1 106 ? -13.877 0.608 11.129 1.00 90.31 106 ALA A CA 1
ATOM 863 C C . ALA A 1 106 ? -13.196 1.975 11.308 1.00 90.31 106 ALA A C 1
ATOM 865 O O . ALA A 1 106 ? -13.765 2.897 11.882 1.00 90.31 106 ALA A O 1
ATOM 866 N N . VAL A 1 107 ? -12.015 2.161 10.711 1.00 89.75 107 VAL A N 1
ATOM 867 C CA . VAL A 1 107 ? -11.281 3.434 10.768 1.00 89.75 107 VAL A CA 1
ATOM 868 C C . VAL A 1 107 ? -12.083 4.569 10.132 1.00 89.75 107 VAL A C 1
ATOM 870 O O . VAL A 1 107 ? -12.099 5.672 10.670 1.00 89.75 107 VAL A O 1
ATOM 873 N N . SER A 1 108 ? -12.757 4.321 9.004 1.00 86.44 108 SER A N 1
ATOM 874 C CA . SER A 1 108 ? -13.570 5.349 8.338 1.00 86.44 108 SER A CA 1
ATOM 875 C C . SER A 1 108 ? -14.812 5.721 9.155 1.00 86.44 108 SER A C 1
ATOM 877 O O . SER A 1 108 ? -15.195 6.886 9.160 1.00 86.44 108 SER A O 1
ATOM 879 N N . GLN A 1 109 ? -15.410 4.769 9.877 1.00 87.50 109 GLN A N 1
ATOM 880 C CA . GLN A 1 109 ? -16.514 5.030 10.807 1.00 87.50 109 GLN A CA 1
ATOM 881 C C . GLN A 1 109 ? -16.053 5.884 11.996 1.00 87.50 109 GLN A C 1
ATOM 883 O O . GLN A 1 109 ? -16.649 6.930 12.244 1.00 87.50 109 GLN A O 1
ATOM 888 N N . CYS A 1 110 ? -14.942 5.527 12.653 1.00 88.19 110 CYS A N 1
ATOM 889 C CA . CYS A 1 110 ? -14.365 6.341 13.734 1.00 88.19 110 CYS A CA 1
ATOM 890 C C . CYS A 1 110 ? -13.954 7.742 13.254 1.00 88.19 110 CYS A C 1
ATOM 892 O O . CYS A 1 110 ? -14.100 8.733 13.963 1.00 88.19 110 CYS A O 1
ATOM 894 N N . ALA A 1 111 ? -13.422 7.840 12.035 1.00 84.94 111 ALA A N 1
ATOM 895 C CA . ALA A 1 111 ? -13.065 9.116 11.429 1.00 84.94 111 ALA A CA 1
ATOM 896 C C . ALA A 1 111 ? -14.290 9.990 11.124 1.00 84.94 111 ALA A C 1
ATOM 898 O O . ALA A 1 111 ? -14.170 11.212 11.104 1.00 84.94 111 ALA A O 1
ATOM 899 N N . ALA A 1 112 ? -15.453 9.402 10.854 1.00 83.44 112 ALA A N 1
ATOM 900 C CA . ALA A 1 112 ? -16.671 10.164 10.607 1.00 83.44 112 ALA A CA 1
ATOM 901 C C . ALA A 1 112 ? -17.289 10.710 11.905 1.00 83.44 112 ALA A C 1
ATOM 903 O O . ALA A 1 112 ? -17.909 11.768 11.870 1.00 83.44 112 ALA A O 1
ATOM 904 N N . SER A 1 113 ? -17.108 10.019 13.036 1.00 83.12 113 SER A N 1
ATOM 905 C CA . SER A 1 113 ? -17.661 10.429 14.333 1.00 83.12 113 SER A CA 1
ATOM 906 C C . SER A 1 113 ? -16.766 11.389 15.124 1.00 83.12 113 SER A C 1
ATOM 908 O O . SER A 1 113 ? -17.276 12.156 15.935 1.00 83.12 113 SER A O 1
ATOM 910 N N . ALA A 1 114 ? -15.450 11.377 14.900 1.00 86.06 114 ALA A N 1
ATOM 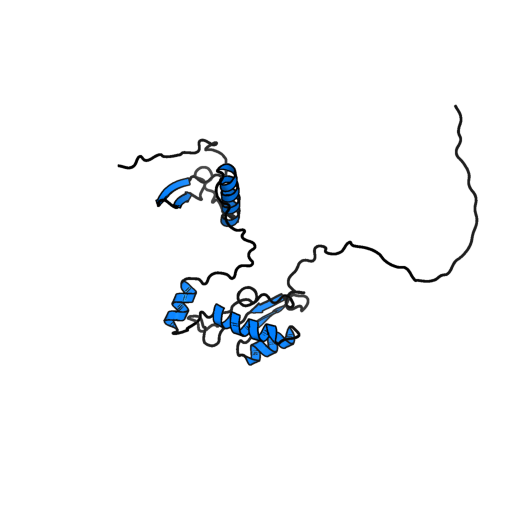911 C CA . ALA A 1 114 ? -14.511 12.168 15.691 1.00 86.06 114 ALA A CA 1
ATOM 912 C C . ALA A 1 114 ? -14.375 13.627 15.217 1.00 86.06 114 ALA A C 1
ATOM 914 O O . ALA A 1 114 ? -14.114 13.890 14.045 1.00 86.06 114 ALA A O 1
ATOM 915 N N . SER A 1 115 ? -14.405 14.582 16.144 1.00 83.31 115 SER A N 1
ATOM 916 C CA . SER A 1 115 ? -14.182 16.015 15.884 1.00 83.31 115 SER A CA 1
ATOM 917 C C . SER A 1 115 ? -12.725 16.455 16.096 1.00 83.31 115 SER A C 1
ATOM 919 O O . SER A 1 115 ? -12.378 17.600 15.823 1.00 83.31 115 SER A O 1
ATOM 921 N N . SER A 1 116 ? -11.855 15.561 16.578 1.00 83.75 116 SER A N 1
ATOM 922 C CA . SER A 1 116 ? -10.422 15.821 16.794 1.00 83.75 116 SER A CA 1
ATOM 923 C C . SER A 1 116 ? -9.572 14.552 16.653 1.00 83.75 116 SER A C 1
ATOM 925 O O . SER A 1 116 ? -10.092 13.435 16.715 1.00 83.75 116 SER A O 1
ATOM 927 N N . GLY A 1 117 ? -8.250 14.708 16.508 1.00 81.75 117 GLY A N 1
ATOM 928 C CA . GLY A 1 117 ? -7.306 13.584 16.453 1.00 81.75 117 GLY A CA 1
ATOM 929 C C . GLY A 1 117 ? -7.295 12.734 17.731 1.00 81.75 117 GLY A C 1
ATOM 930 O O . GLY A 1 117 ? -7.285 11.505 17.658 1.00 81.75 117 GLY A O 1
ATOM 931 N N . ASP A 1 118 ? -7.382 13.364 18.904 1.00 84.06 118 ASP A N 1
ATOM 932 C CA . ASP A 1 118 ? -7.442 12.646 20.182 1.00 84.06 118 ASP A CA 1
ATOM 933 C C . ASP A 1 118 ? -8.738 11.855 20.339 1.00 84.06 118 ASP A C 1
ATOM 935 O O . ASP A 1 118 ? -8.726 10.719 20.820 1.00 84.06 118 ASP A O 1
ATOM 939 N N . GLU A 1 119 ? -9.861 12.439 19.922 1.00 86.00 119 GLU A N 1
ATOM 940 C CA . GLU A 1 119 ? -11.149 11.752 19.893 1.00 86.00 119 GLU A CA 1
ATOM 941 C C . GLU A 1 119 ? -11.119 10.565 18.940 1.00 86.00 119 GLU A C 1
ATOM 943 O O . GLU A 1 119 ? -11.493 9.465 19.330 1.00 86.00 119 GLU A O 1
ATOM 948 N N . PHE A 1 120 ? -10.549 10.741 17.751 1.00 87.62 120 PHE A N 1
ATOM 949 C CA . PHE A 1 120 ? -10.368 9.665 16.787 1.00 87.62 120 PHE A CA 1
ATOM 950 C C . PHE A 1 120 ? -9.561 8.495 17.368 1.00 87.62 120 PHE A C 1
ATOM 952 O O . PHE A 1 120 ? -9.971 7.339 17.267 1.00 87.62 120 PHE A O 1
ATOM 959 N N . LEU A 1 121 ? -8.443 8.774 18.045 1.00 88.38 121 LEU A N 1
ATOM 960 C CA . LEU A 1 121 ? -7.644 7.732 18.695 1.00 88.38 121 LEU A CA 1
ATOM 961 C C . LEU A 1 121 ? -8.395 7.052 19.850 1.00 88.38 121 LEU A C 1
ATOM 963 O O . LEU A 1 121 ? -8.182 5.862 20.094 1.00 88.38 121 LEU A O 1
ATOM 967 N N . ARG A 1 122 ? -9.256 7.779 20.575 1.00 90.00 122 ARG A N 1
ATOM 968 C CA . ARG A 1 122 ? -10.131 7.190 21.603 1.00 90.00 122 ARG A CA 1
ATOM 969 C C . ARG A 1 122 ? -11.181 6.272 20.982 1.00 90.00 122 ARG A C 1
ATOM 971 O O . ARG A 1 122 ? -11.336 5.162 21.482 1.00 90.00 122 ARG A O 1
ATOM 978 N N . GLU A 1 123 ? -11.827 6.679 19.895 1.00 90.62 123 GLU A N 1
ATOM 979 C CA . GLU A 1 123 ? -12.812 5.855 19.182 1.00 90.62 123 GLU A CA 1
ATOM 980 C C . GLU A 1 123 ? -12.178 4.576 18.618 1.00 90.62 123 GLU A C 1
ATOM 982 O O . GLU A 1 123 ? -12.682 3.482 18.851 1.00 90.62 123 GLU A O 1
ATOM 987 N N . LEU A 1 124 ? -10.988 4.662 18.013 1.00 91.31 124 LEU A N 1
ATOM 988 C CA . LEU A 1 124 ? -10.254 3.470 17.564 1.00 91.31 124 LEU A CA 1
ATOM 989 C C . LEU A 1 124 ? -9.927 2.495 18.708 1.00 91.31 124 LEU A C 1
ATOM 991 O O . LEU A 1 124 ? -9.90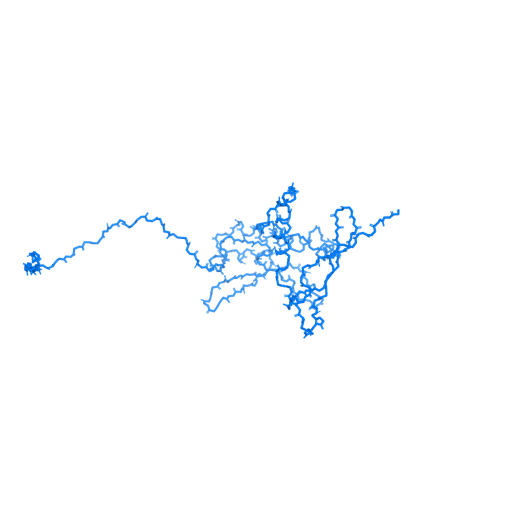2 1.281 18.503 1.00 91.31 124 LEU A O 1
ATOM 995 N N . ARG A 1 125 ? -9.640 3.007 19.914 1.00 91.31 125 ARG A N 1
ATOM 996 C CA . ARG A 1 125 ? -9.428 2.164 21.103 1.00 91.31 125 ARG A CA 1
ATOM 997 C C . ARG A 1 125 ? -10.724 1.510 21.575 1.00 91.31 125 ARG A C 1
ATOM 999 O O . ARG A 1 125 ? -10.670 0.353 21.978 1.00 91.31 125 ARG A O 1
ATOM 1006 N N . ARG A 1 126 ? -11.857 2.217 21.507 1.00 90.50 126 ARG A N 1
ATOM 1007 C CA . ARG A 1 126 ? -13.188 1.674 21.836 1.00 90.50 126 ARG A CA 1
ATOM 1008 C C . ARG A 1 126 ? -13.578 0.528 20.901 1.00 90.50 126 ARG A C 1
ATOM 1010 O O . ARG A 1 126 ? -14.067 -0.485 21.379 1.00 90.50 126 ARG A O 1
ATOM 1017 N N . GLU A 1 127 ? -13.237 0.641 19.619 1.00 88.88 127 GLU A N 1
ATOM 1018 C CA . GLU A 1 127 ? -13.386 -0.425 18.611 1.00 88.88 127 GLU A CA 1
ATOM 1019 C C . GLU A 1 127 ? -12.347 -1.563 18.742 1.00 88.88 127 GLU A C 1
ATOM 1021 O O . GLU A 1 127 ? -12.309 -2.489 17.934 1.00 88.88 127 GLU A O 1
ATOM 1026 N N . GLY A 1 128 ? -11.449 -1.507 19.733 1.00 88.31 128 GLY A N 1
ATOM 1027 C CA . GLY A 1 128 ? -10.459 -2.558 19.990 1.00 88.31 128 GLY A CA 1
ATOM 1028 C C . GLY A 1 128 ? -9.250 -2.576 19.043 1.00 88.31 128 GLY A C 1
ATOM 1029 O O . GLY A 1 128 ? -8.451 -3.508 19.102 1.00 88.31 128 GLY A O 1
ATOM 1030 N N . LEU A 1 129 ? -9.054 -1.554 18.199 1.00 87.25 129 LEU A N 1
ATOM 1031 C CA . LEU A 1 129 ? -7.999 -1.524 17.166 1.00 87.25 129 LEU A CA 1
ATOM 1032 C C . LEU A 1 129 ? -6.601 -1.107 17.668 1.00 87.25 129 LEU A C 1
ATOM 1034 O O . LEU A 1 129 ? -5.644 -1.116 16.890 1.00 87.25 129 LEU A O 1
ATOM 1038 N N . ASN A 1 130 ? -6.490 -0.723 18.946 1.00 84.38 130 ASN A N 1
ATOM 1039 C CA . ASN A 1 130 ? -5.271 -0.303 19.656 1.00 84.38 130 ASN A CA 1
ATOM 1040 C C . ASN A 1 130 ? -4.253 0.484 18.787 1.00 84.38 130 ASN A C 1
ATOM 1042 O O . ASN A 1 130 ? -3.199 -0.051 18.418 1.00 84.38 130 ASN A O 1
ATOM 1046 N N . PRO A 1 131 ? -4.557 1.747 18.429 1.00 88.38 131 PRO A N 1
ATOM 1047 C CA . PRO A 1 131 ? -3.709 2.542 17.556 1.00 88.38 131 PRO A CA 1
ATOM 1048 C C . PRO A 1 131 ? -2.374 2.893 18.220 1.00 88.38 131 PRO A C 1
ATOM 1050 O O . PRO A 1 131 ? -2.338 3.382 19.350 1.00 88.38 131 PRO A 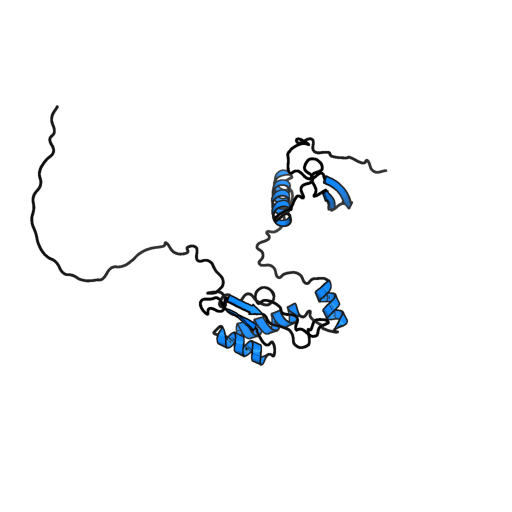O 1
ATOM 1053 N N . ARG A 1 132 ? -1.274 2.731 17.480 1.00 88.94 132 ARG A N 1
ATOM 1054 C CA . ARG A 1 132 ? 0.043 3.263 17.862 1.00 88.94 132 ARG A CA 1
ATOM 1055 C C . ARG A 1 132 ? 0.340 4.515 17.061 1.00 88.94 132 ARG A C 1
ATOM 1057 O O . ARG A 1 132 ? 0.330 4.462 15.831 1.00 88.94 132 ARG A O 1
ATOM 1064 N N . THR A 1 133 ? 0.625 5.613 17.745 1.00 87.88 133 THR A N 1
ATOM 1065 C CA . THR A 1 133 ? 0.996 6.885 17.125 1.00 87.88 133 THR A CA 1
ATOM 1066 C C . THR A 1 133 ? 2.496 6.950 16.856 1.00 87.88 133 THR A C 1
ATOM 1068 O O . THR A 1 133 ? 3.312 6.364 17.565 1.00 87.88 133 THR A O 1
ATOM 1071 N N . THR A 1 134 ? 2.865 7.663 15.800 1.00 83.81 134 THR A N 1
ATOM 1072 C CA . THR A 1 134 ? 4.244 8.062 15.522 1.00 83.81 134 THR A CA 1
ATOM 1073 C C . THR A 1 134 ? 4.349 9.551 15.787 1.00 83.81 134 THR A C 1
ATOM 1075 O O . THR A 1 134 ? 3.594 10.327 15.206 1.00 83.81 134 THR A O 1
ATOM 1078 N N . VAL A 1 135 ? 5.271 9.933 16.665 1.00 83.69 135 VAL A N 1
ATOM 1079 C CA . VAL A 1 135 ? 5.448 11.313 17.124 1.00 83.69 135 VAL A CA 1
ATOM 1080 C C . VAL A 1 135 ? 6.778 11.849 16.596 1.00 83.69 135 VAL A C 1
ATOM 1082 O O . VAL A 1 135 ? 7.770 11.118 16.561 1.00 83.69 135 VAL A O 1
ATOM 1085 N N . GLY A 1 136 ? 6.788 13.091 16.116 1.00 81.12 136 GLY A N 1
ATOM 1086 C CA . GLY A 1 136 ? 8.003 13.802 15.727 1.00 81.12 136 GLY A CA 1
ATOM 1087 C C . GLY A 1 136 ? 8.840 14.233 16.935 1.00 81.12 136 GLY A C 1
ATOM 1088 O O . GLY A 1 136 ? 8.410 14.133 18.081 1.00 81.12 136 GLY A O 1
ATOM 1089 N N . GLY A 1 137 ? 10.052 14.740 16.690 1.00 78.06 137 GLY A N 1
ATOM 1090 C CA . GLY A 1 137 ? 10.909 15.283 17.760 1.00 78.06 137 GLY A CA 1
ATOM 1091 C C . GLY A 1 137 ? 10.359 16.558 18.420 1.00 78.06 137 GLY A C 1
ATOM 1092 O O . GLY A 1 137 ? 10.843 16.970 19.465 1.00 78.06 137 GLY A O 1
ATOM 1093 N N . ASP A 1 138 ? 9.343 17.154 17.804 1.00 82.50 138 ASP A N 1
ATOM 1094 C CA . ASP A 1 138 ? 8.550 18.313 18.222 1.00 82.50 138 ASP A CA 1
ATOM 1095 C C . ASP A 1 138 ? 7.345 17.938 19.109 1.00 82.50 138 ASP A C 1
ATOM 1097 O O . ASP A 1 138 ? 6.672 18.822 19.632 1.00 82.50 138 ASP A O 1
ATOM 1101 N N . GLY A 1 139 ? 7.063 16.642 19.293 1.00 76.81 139 GLY A N 1
ATOM 1102 C CA . GLY A 1 139 ? 5.878 16.171 20.013 1.00 76.81 139 GLY A CA 1
ATOM 1103 C C . GLY A 1 139 ? 4.611 16.077 19.153 1.00 76.81 139 GLY A C 1
ATOM 1104 O O . GLY A 1 139 ? 3.565 15.681 19.665 1.00 76.81 139 GLY A O 1
ATOM 1105 N N . GLU A 1 140 ? 4.683 16.376 17.851 1.00 79.00 140 GLU A N 1
ATOM 1106 C CA . GLU A 1 140 ? 3.529 16.332 16.949 1.00 79.00 140 GLU A CA 1
ATOM 1107 C C . GLU A 1 140 ? 3.264 14.909 16.426 1.00 79.00 140 GLU A C 1
ATOM 1109 O O . GLU A 1 140 ? 4.181 14.182 16.028 1.00 79.00 140 GLU A O 1
ATOM 1114 N N . ILE A 1 141 ? 1.996 14.486 16.387 1.00 80.50 141 ILE A N 1
ATOM 1115 C CA . ILE A 1 141 ? 1.603 13.165 15.874 1.00 80.50 141 ILE A CA 1
ATOM 1116 C C . ILE A 1 141 ? 1.649 13.163 14.343 1.00 80.50 141 ILE A C 1
ATOM 1118 O O . ILE A 1 141 ? 0.711 13.597 13.689 1.00 80.50 141 ILE A O 1
ATOM 1122 N N . ARG A 1 142 ? 2.695 12.573 13.759 1.00 82.31 142 ARG A N 1
ATOM 1123 C CA . ARG A 1 142 ? 2.898 12.449 12.300 1.00 82.31 142 ARG A CA 1
ATOM 1124 C C . ARG A 1 142 ? 2.144 11.300 11.653 1.00 82.31 142 ARG A C 1
ATOM 1126 O O . ARG A 1 142 ? 2.049 11.216 10.431 1.00 82.31 142 ARG A O 1
ATOM 1133 N N . GLY A 1 143 ? 1.623 10.374 12.441 1.00 83.00 143 GLY A N 1
ATOM 1134 C CA . GLY A 1 143 ? 0.867 9.263 11.895 1.00 83.00 143 GLY A CA 1
ATOM 1135 C C . GLY A 1 143 ? 0.414 8.285 12.952 1.00 83.00 143 GLY A C 1
ATOM 1136 O O . GLY A 1 143 ? 0.702 8.427 14.140 1.00 83.00 143 GLY A O 1
ATOM 1137 N N . TYR A 1 144 ? -0.298 7.267 12.493 1.00 88.56 144 TYR A N 1
ATOM 1138 C CA . TYR A 1 144 ? -0.739 6.174 13.334 1.00 88.56 144 TYR A CA 1
ATOM 1139 C C . TYR A 1 144 ? -0.730 4.858 12.556 1.00 88.56 144 TYR A C 1
ATOM 1141 O O . TYR A 1 144 ? -0.789 4.829 11.320 1.00 88.56 144 TYR A O 1
ATOM 1149 N N . THR A 1 145 ? -0.665 3.765 13.305 1.00 91.19 145 THR A N 1
ATOM 1150 C CA . THR A 1 145 ? -0.833 2.400 12.812 1.00 91.19 145 THR A CA 1
ATOM 1151 C C . THR A 1 145 ? -1.917 1.698 13.614 1.00 91.19 145 THR A C 1
ATOM 1153 O O . THR A 1 145 ? -2.037 1.921 14.817 1.00 91.19 145 THR A O 1
ATOM 1156 N N . VAL A 1 146 ? -2.706 0.858 12.950 1.00 92.56 146 VAL A N 1
ATOM 1157 C CA . VAL A 1 146 ? -3.769 0.037 13.552 1.00 92.56 146 VAL A CA 1
ATOM 1158 C C . VAL A 1 146 ? -3.574 -1.417 13.164 1.00 92.56 146 VAL A C 1
ATOM 1160 O O . VAL A 1 146 ? -3.017 -1.711 12.108 1.00 92.56 146 VAL A O 1
ATOM 1163 N N . SER A 1 147 ? -4.021 -2.332 14.016 1.00 93.19 147 SER A N 1
ATOM 1164 C CA . SER A 1 147 ? -3.979 -3.770 13.737 1.00 93.19 147 SER A CA 1
ATOM 1165 C C . SER A 1 147 ? -5.356 -4.365 13.977 1.00 93.19 147 SER A C 1
ATOM 1167 O O . SER A 1 147 ? -6.048 -3.960 14.908 1.00 93.19 147 SER A O 1
ATOM 1169 N N . LEU A 1 148 ? -5.760 -5.321 13.141 1.00 91.31 148 LEU A N 1
ATOM 1170 C CA . LEU A 1 148 ? -7.010 -6.039 13.361 1.00 91.31 148 LEU A CA 1
ATOM 1171 C C . LEU A 1 148 ? -6.805 -7.047 14.508 1.00 91.31 148 LEU A C 1
ATOM 1173 O O . LEU A 1 148 ? -5.838 -7.815 14.455 1.00 91.31 148 LEU A O 1
ATOM 1177 N N . PRO A 1 149 ? -7.678 -7.082 15.529 1.00 88.12 149 PRO A N 1
ATOM 1178 C CA . PRO A 1 149 ? -7.611 -8.094 16.577 1.00 88.12 149 PRO A CA 1
ATOM 1179 C C . PRO A 1 149 ? -7.617 -9.511 15.992 1.00 88.12 149 PRO A C 1
ATOM 1181 O O . PRO A 1 149 ? -8.396 -9.830 15.098 1.00 88.12 149 PRO A O 1
ATOM 1184 N N . GLY A 1 150 ? -6.706 -10.362 16.466 1.00 86.12 150 GLY A N 1
ATOM 1185 C CA . GLY A 1 150 ? -6.529 -11.721 15.941 1.00 86.12 150 GLY A CA 1
ATOM 1186 C C . GLY A 1 150 ? -5.757 -11.812 14.617 1.00 86.12 150 GLY A C 1
ATOM 1187 O O . GLY A 1 150 ? -5.414 -12.924 14.199 1.00 86.12 150 GLY A O 1
ATOM 1188 N N . ASP A 1 151 ? -5.419 -10.682 13.979 1.00 91.62 151 ASP A N 1
ATOM 1189 C CA . ASP A 1 151 ? -4.518 -10.675 12.831 1.00 91.62 151 ASP A CA 1
ATOM 1190 C C . ASP A 1 151 ? -3.047 -10.561 13.249 1.00 91.62 151 ASP A C 1
ATOM 1192 O O . ASP A 1 151 ? -2.489 -9.470 13.391 1.00 91.62 151 ASP A O 1
ATOM 1196 N N . VAL A 1 152 ? -2.409 -11.716 13.434 1.00 91.75 152 VAL A N 1
ATOM 1197 C CA . VAL A 1 152 ? -1.022 -11.830 13.898 1.00 91.75 152 VAL A CA 1
ATOM 1198 C C . VAL A 1 152 ? -0.123 -12.547 12.888 1.00 91.75 152 VAL A C 1
ATOM 1200 O O . VAL A 1 152 ? -0.578 -13.352 12.069 1.00 91.75 152 VAL A O 1
ATOM 1203 N N . THR A 1 153 ? 1.171 -12.238 12.932 1.00 88.88 153 THR A N 1
ATOM 1204 C CA . THR A 1 153 ? 2.224 -12.971 12.223 1.00 88.88 153 THR A CA 1
ATOM 1205 C C . THR A 1 153 ? 2.442 -14.353 12.845 1.00 88.88 153 THR A C 1
ATOM 1207 O O . THR A 1 153 ? 1.888 -14.667 13.898 1.00 88.88 153 THR A O 1
ATOM 1210 N N . ALA A 1 154 ? 3.276 -15.181 12.207 1.00 87.56 154 ALA A N 1
ATOM 1211 C CA . ALA A 1 154 ? 3.677 -16.480 12.756 1.00 87.56 154 ALA A CA 1
ATOM 1212 C C . ALA A 1 154 ? 4.307 -16.358 14.159 1.00 87.56 154 ALA A C 1
ATOM 1214 O O . ALA A 1 154 ? 4.064 -17.202 15.011 1.00 87.56 154 ALA A O 1
ATOM 1215 N N . ASP A 1 155 ? 5.021 -15.260 14.420 1.00 90.06 155 ASP A N 1
ATOM 1216 C CA . ASP A 1 155 ? 5.645 -14.957 15.717 1.00 90.06 155 ASP A CA 1
ATOM 1217 C C . ASP A 1 155 ? 4.673 -14.322 16.733 1.00 90.06 155 ASP A C 1
ATOM 1219 O O . ASP A 1 155 ? 5.101 -13.737 17.728 1.00 90.06 155 ASP A O 1
ATOM 1223 N N . GLY A 1 156 ? 3.365 -14.329 16.455 1.00 88.88 156 GLY A N 1
ATOM 1224 C CA . GLY A 1 156 ? 2.336 -13.768 17.336 1.00 88.88 156 GLY A CA 1
ATOM 1225 C C . GLY A 1 156 ? 2.279 -12.236 17.378 1.00 88.88 156 GLY A C 1
ATOM 1226 O O . GLY A 1 156 ? 1.564 -11.670 18.203 1.00 88.88 156 GLY A O 1
ATOM 1227 N N . ARG A 1 157 ? 3.000 -11.529 16.497 1.00 90.50 157 ARG A N 1
ATOM 1228 C CA . ARG A 1 157 ? 2.997 -10.057 16.472 1.00 90.50 157 ARG A CA 1
ATOM 1229 C C . ARG A 1 157 ? 1.811 -9.526 15.661 1.00 90.50 157 ARG A C 1
ATOM 1231 O O . ARG A 1 157 ? 1.583 -10.032 14.566 1.00 90.50 157 ARG A O 1
ATOM 1238 N N . PRO A 1 158 ? 1.093 -8.485 16.119 1.00 91.50 158 PRO A N 1
ATOM 1239 C CA . PRO A 1 158 ? 0.014 -7.883 15.338 1.00 91.50 158 PRO A CA 1
ATOM 1240 C C . PRO A 1 158 ? 0.490 -7.372 13.974 1.00 91.50 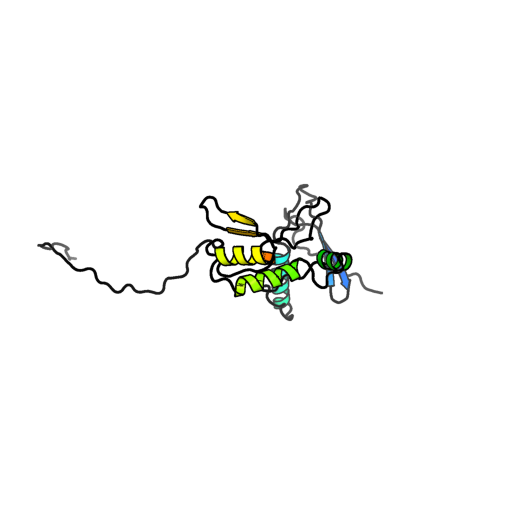158 PRO A C 1
ATOM 1242 O O . PRO A 1 158 ? 1.554 -6.754 13.869 1.00 91.50 158 PRO A O 1
ATOM 1245 N N . VAL A 1 159 ? -0.309 -7.610 12.933 1.00 90.88 159 VAL A N 1
ATOM 1246 C CA . VAL A 1 159 ? -0.059 -7.077 11.591 1.00 90.88 159 VAL A CA 1
ATOM 1247 C C . VAL A 1 159 ? -0.556 -5.635 11.533 1.00 90.88 159 VAL A C 1
ATOM 1249 O O . VAL A 1 159 ? -1.756 -5.376 11.449 1.00 90.88 159 VAL A O 1
ATOM 1252 N N . ALA A 1 160 ? 0.389 -4.698 11.587 1.00 90.94 160 ALA A N 1
ATOM 1253 C CA . ALA A 1 160 ? 0.104 -3.271 11.582 1.00 90.94 160 ALA A CA 1
ATOM 1254 C C . ALA A 1 160 ? -0.112 -2.730 10.162 1.00 90.94 160 ALA A C 1
ATOM 1256 O O . ALA A 1 160 ? 0.671 -3.005 9.253 1.00 90.94 160 ALA A O 1
ATOM 1257 N N . PHE A 1 161 ? -1.139 -1.900 10.007 1.00 88.56 161 PHE A N 1
ATOM 1258 C CA . PHE A 1 161 ? -1.419 -1.115 8.810 1.00 88.56 161 PHE A CA 1
ATOM 1259 C C . PHE A 1 161 ? -1.302 0.369 9.140 1.00 88.56 161 PHE A C 1
ATOM 1261 O O . PHE A 1 161 ? -1.778 0.822 10.184 1.00 88.56 161 PHE A O 1
ATOM 1268 N N . SER A 1 162 ? -0.677 1.137 8.252 1.00 86.56 162 SER A N 1
ATOM 1269 C CA . SER A 1 162 ? -0.562 2.586 8.421 1.00 86.56 162 SER A CA 1
ATOM 1270 C C . SER A 1 162 ? -1.880 3.296 8.112 1.00 86.56 162 SER A C 1
ATOM 1272 O O . SER A 1 162 ? -2.660 2.834 7.278 1.00 86.56 162 SER A O 1
ATOM 1274 N N . GLY A 1 163 ? -2.095 4.477 8.702 1.00 79.00 163 GLY A N 1
ATOM 1275 C CA . GLY A 1 163 ? -3.240 5.328 8.360 1.00 79.00 163 GLY A CA 1
ATOM 1276 C C . GLY A 1 163 ? -3.354 5.602 6.855 1.00 79.00 163 GLY A C 1
ATOM 1277 O O . GLY A 1 163 ? -4.445 5.624 6.300 1.00 79.00 163 GLY A O 1
ATOM 1278 N N . SER A 1 164 ? -2.229 5.696 6.140 1.00 74.31 164 SER A N 1
ATOM 1279 C CA . SER A 1 164 ? -2.237 5.876 4.682 1.00 74.31 164 SER A CA 1
ATOM 1280 C C . SER A 1 164 ? -2.836 4.694 3.898 1.00 74.31 164 SER A C 1
ATOM 1282 O O . SER A 1 164 ? -3.315 4.888 2.780 1.00 74.31 164 SER A O 1
ATOM 1284 N N . GLU A 1 165 ? -2.850 3.490 4.480 1.00 71.31 165 GLU A N 1
ATOM 1285 C CA . GLU A 1 165 ? -3.415 2.271 3.888 1.00 71.31 165 GLU A CA 1
ATOM 1286 C C . GLU A 1 165 ? -4.876 2.022 4.296 1.00 71.31 165 GLU A C 1
ATOM 1288 O O . GLU A 1 165 ? -5.615 1.367 3.551 1.00 71.31 165 GLU A O 1
ATOM 1293 N N . THR A 1 166 ? -5.296 2.527 5.463 1.00 68.75 166 THR A N 1
ATOM 1294 C CA . THR A 1 166 ? -6.622 2.283 6.058 1.00 68.75 166 THR A CA 1
ATOM 1295 C C . THR A 1 166 ? -7.575 3.467 5.924 1.00 68.75 166 THR A C 1
ATOM 1297 O O . THR A 1 166 ? -8.734 3.260 5.597 1.00 68.75 166 THR A O 1
ATOM 1300 N N . CYS A 1 167 ? -7.135 4.709 6.103 1.00 59.88 167 CYS A N 1
ATOM 1301 C CA . CYS A 1 167 ? -7.902 5.902 5.744 1.00 59.88 167 CYS A CA 1
ATOM 1302 C C . CYS A 1 167 ? -7.009 7.144 5.825 1.00 59.88 167 CYS A C 1
ATOM 1304 O O . CYS A 1 167 ? -6.477 7.476 6.888 1.00 59.88 167 CYS A O 1
ATOM 1306 N N . ARG A 1 168 ? -6.892 7.887 4.719 1.00 53.12 168 ARG A N 1
ATOM 1307 C CA . ARG A 1 168 ? -6.299 9.226 4.748 1.00 53.12 168 ARG A CA 1
ATOM 1308 C C . ARG A 1 168 ? -7.366 10.206 5.240 1.00 53.12 168 ARG A C 1
ATOM 1310 O O . ARG A 1 168 ? -8.151 10.700 4.437 1.00 53.12 168 ARG A O 1
ATOM 1317 N N . ARG A 1 169 ? -7.393 10.488 6.543 1.00 42.22 169 ARG A N 1
ATOM 1318 C CA . ARG A 1 169 ? -8.172 11.614 7.069 1.00 42.22 169 ARG A CA 1
ATOM 1319 C C . ARG A 1 169 ? -7.497 12.943 6.673 1.00 42.22 169 ARG A C 1
ATOM 1321 O O . ARG A 1 169 ? -6.269 13.018 6.747 1.00 42.22 169 ARG A O 1
ATOM 1328 N N . PRO A 1 170 ? -8.247 13.969 6.234 1.00 37.78 170 PRO A N 1
ATOM 1329 C CA . PRO A 1 170 ? -7.681 15.275 5.888 1.00 37.78 170 PRO A CA 1
ATOM 1330 C C . PRO A 1 170 ? -7.207 16.109 7.096 1.00 37.78 170 PRO A C 1
ATOM 1332 O O . PRO A 1 170 ? -6.456 17.054 6.892 1.00 37.78 170 PRO A O 1
ATOM 1335 N N . ASP A 1 171 ? -7.576 15.755 8.330 1.00 45.47 171 ASP A N 1
ATOM 1336 C CA . ASP A 1 171 ? -7.262 16.484 9.574 1.00 45.47 171 ASP A CA 1
ATOM 1337 C C . ASP A 1 171 ? -6.136 15.858 10.422 1.00 45.47 171 ASP A C 1
ATOM 1339 O O . ASP A 1 171 ? -5.536 16.546 11.236 1.00 45.47 171 ASP A O 1
ATOM 1343 N N . VAL A 1 172 ? -5.729 14.605 10.179 1.00 44.22 172 VAL A N 1
ATOM 1344 C CA . VAL A 1 172 ? -4.508 14.013 10.791 1.00 44.22 172 VAL A CA 1
ATOM 1345 C C . VAL A 1 172 ? -3.233 14.477 10.043 1.00 44.22 172 VAL A C 1
ATOM 1347 O O . VAL A 1 172 ? -2.179 13.843 10.076 1.00 44.22 172 VAL A O 1
ATOM 1350 N N . ALA A 1 173 ? -3.348 15.571 9.285 1.00 39.44 173 ALA A N 1
ATOM 1351 C CA . ALA A 1 173 ? -2.355 16.099 8.359 1.00 39.44 173 ALA A CA 1
ATOM 1352 C C . ALA A 1 173 ? -2.204 17.635 8.427 1.00 39.44 173 ALA A C 1
ATOM 1354 O O . ALA A 1 173 ? -1.881 18.241 7.406 1.00 39.44 173 ALA A O 1
ATOM 1355 N N . GLU A 1 174 ? -2.322 18.261 9.606 1.00 36.34 174 GLU A N 1
ATOM 1356 C CA . GLU A 1 174 ? -1.305 19.285 9.934 1.00 36.34 174 GLU A CA 1
ATOM 1357 C C . GLU A 1 174 ? 0.081 18.616 10.002 1.00 36.34 174 GLU A C 1
ATOM 1359 O O . GLU A 1 174 ? 1.038 19.092 9.399 1.00 36.34 174 GLU A O 1
ATOM 1364 N N . ALA A 1 175 ? 0.140 17.376 10.483 1.00 37.62 175 ALA A N 1
ATOM 1365 C CA . ALA A 1 175 ? 1.385 16.637 10.635 1.00 37.62 175 ALA A CA 1
ATOM 1366 C C . ALA A 1 175 ? 1.955 15.963 9.363 1.00 37.62 175 ALA A C 1
ATOM 1368 O O . ALA A 1 175 ? 2.842 15.114 9.463 1.00 37.62 175 ALA A O 1
ATOM 1369 N N . ASN A 1 176 ? 1.450 16.267 8.155 1.00 41.00 176 ASN A N 1
ATOM 1370 C CA . ASN A 1 176 ? 1.860 15.561 6.922 1.00 41.00 176 ASN A CA 1
ATOM 1371 C C . ASN A 1 176 ? 1.985 16.414 5.642 1.00 41.00 176 ASN A C 1
ATOM 1373 O O . ASN A 1 176 ? 1.855 15.887 4.529 1.00 41.00 176 ASN A O 1
ATOM 1377 N N . ARG A 1 177 ? 2.310 17.711 5.734 1.00 31.33 177 ARG A N 1
ATOM 1378 C CA . ARG A 1 177 ? 2.746 18.485 4.551 1.00 31.33 177 ARG A CA 1
ATOM 1379 C C . ARG A 1 177 ? 4.004 19.320 4.812 1.00 31.33 177 ARG A C 1
ATOM 1381 O O . ARG A 1 177 ? 4.034 20.058 5.786 1.00 31.33 177 ARG A O 1
ATOM 1388 N N . PRO A 1 178 ? 4.987 19.336 3.885 1.00 28.47 178 PRO A N 1
ATOM 1389 C CA . PRO A 1 178 ? 5.865 20.486 3.738 1.00 28.47 178 PRO A CA 1
ATOM 1390 C C . PRO A 1 178 ? 5.022 21.650 3.206 1.00 28.47 178 PRO A C 1
ATOM 1392 O O . PRO A 1 178 ? 4.381 21.548 2.150 1.00 28.47 178 PRO A O 1
ATOM 1395 N N . LEU A 1 179 ? 5.000 22.743 3.961 1.00 33.00 179 LEU A N 1
ATOM 1396 C CA . LEU A 1 179 ? 4.402 24.008 3.560 1.00 33.00 179 LEU A CA 1
ATOM 1397 C C . LEU A 1 179 ? 5.173 24.563 2.358 1.00 33.00 179 LEU A C 1
ATOM 1399 O O . LEU A 1 179 ? 6.264 25.103 2.502 1.00 33.00 179 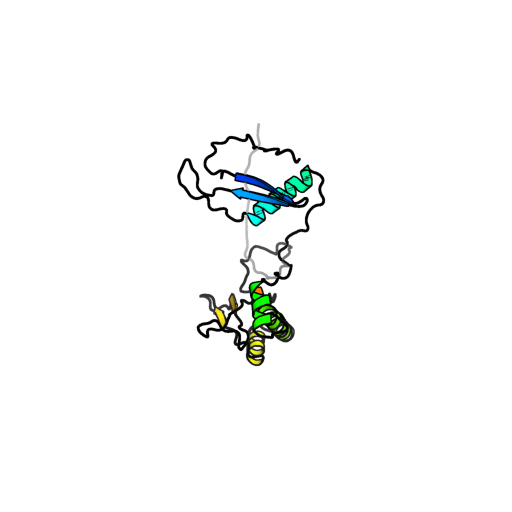LEU A O 1
ATOM 1403 N N . VAL A 1 180 ? 4.595 24.456 1.163 1.00 29.53 180 VAL A N 1
ATOM 1404 C CA . VAL A 1 180 ? 4.946 25.348 0.056 1.00 29.53 180 VAL A CA 1
ATOM 1405 C C . VAL A 1 180 ? 3.667 26.011 -0.435 1.00 29.53 180 VAL A C 1
ATOM 1407 O O . VAL A 1 180 ? 2.838 25.408 -1.116 1.00 29.53 180 VAL A O 1
ATOM 1410 N N . ASN A 1 181 ? 3.534 27.257 0.015 1.00 28.03 181 ASN A N 1
ATOM 1411 C CA . ASN A 1 181 ? 2.837 28.399 -0.565 1.00 28.03 181 ASN A CA 1
ATOM 1412 C C . ASN A 1 181 ? 1.460 28.146 -1.191 1.00 28.03 181 ASN A C 1
ATOM 1414 O O . ASN A 1 181 ? 1.314 27.947 -2.396 1.00 28.03 181 ASN A O 1
ATOM 1418 N N . ARG A 1 182 ? 0.423 28.354 -0.379 1.00 28.23 182 ARG A N 1
ATOM 1419 C CA . ARG A 1 182 ? -0.838 28.925 -0.856 1.00 28.23 182 ARG A CA 1
ATOM 1420 C C . ARG A 1 182 ? -1.212 30.096 0.036 1.00 28.23 182 ARG A C 1
ATOM 1422 O O . ARG A 1 182 ? -1.794 29.868 1.080 1.00 28.23 182 ARG A O 1
ATOM 1429 N N . THR A 1 183 ? -0.853 31.300 -0.405 1.00 27.05 183 THR A N 1
ATOM 1430 C CA . THR A 1 183 ? -1.709 32.501 -0.427 1.00 27.05 183 THR A CA 1
ATOM 1431 C C . THR A 1 183 ? -0.864 33.705 -0.847 1.00 27.05 183 THR A C 1
ATOM 1433 O O . THR A 1 183 ? -0.106 34.251 -0.052 1.00 27.05 183 THR A O 1
ATOM 1436 N N . SER A 1 184 ? -1.034 34.173 -2.080 1.00 27.97 184 SER A N 1
ATOM 1437 C CA . SER A 1 184 ? -0.854 35.592 -2.393 1.00 27.97 184 SER A CA 1
ATOM 1438 C C . SER A 1 184 ? -2.041 36.056 -3.233 1.00 27.97 184 SER A C 1
ATOM 1440 O O . SER A 1 184 ? -2.045 36.022 -4.457 1.00 27.97 184 SER A O 1
ATOM 1442 N N . GLY A 1 185 ? -3.081 36.467 -2.509 1.00 24.88 185 GLY A N 1
ATOM 1443 C CA . GLY A 1 185 ? -4.274 37.151 -2.998 1.00 24.88 185 GLY A CA 1
ATOM 1444 C C . GLY A 1 185 ? -4.770 38.129 -1.927 1.00 24.88 185 GLY A C 1
ATOM 1445 O O . GLY A 1 185 ? -5.761 37.850 -1.274 1.00 24.88 185 GLY A O 1
ATOM 1446 N N . ARG A 1 186 ? -3.947 39.170 -1.694 1.00 24.83 186 ARG A N 1
ATOM 1447 C CA . ARG A 1 186 ? -4.145 40.574 -1.224 1.00 24.83 186 ARG A CA 1
ATOM 1448 C C . ARG A 1 186 ? -5.575 41.044 -0.811 1.00 24.83 186 ARG A C 1
ATOM 1450 O O . ARG A 1 186 ? -6.506 40.562 -1.444 1.00 24.83 186 ARG A O 1
ATOM 1457 N N . PRO A 1 187 ? -5.789 42.082 0.059 1.00 29.62 187 PRO A N 1
ATOM 1458 C CA . PRO A 1 187 ? -4.869 43.101 0.639 1.00 29.62 187 PRO A CA 1
ATOM 1459 C C . PRO A 1 187 ? -4.913 43.271 2.180 1.00 29.62 187 PRO A C 1
ATOM 1461 O O . PRO A 1 187 ? -5.825 42.770 2.827 1.00 29.62 187 PRO A O 1
ATOM 1464 N N . PRO A 1 188 ? -3.986 44.052 2.782 1.00 32.22 188 PRO A N 1
ATOM 1465 C CA . PRO A 1 188 ? -4.166 44.568 4.134 1.00 32.22 188 PRO A CA 1
ATOM 1466 C C . PRO A 1 188 ? -4.919 45.903 4.104 1.00 32.22 188 PRO A C 1
ATOM 1468 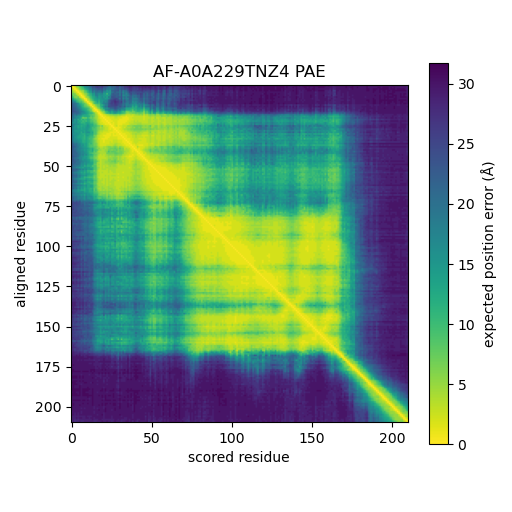O O . PRO A 1 188 ? -4.460 46.861 3.471 1.00 32.22 188 PRO A O 1
ATOM 1471 N N . ASP A 1 189 ? -6.032 45.974 4.832 1.00 29.81 189 ASP A N 1
ATOM 1472 C CA . ASP A 1 189 ? -6.619 47.251 5.216 1.00 29.81 189 ASP A CA 1
ATOM 1473 C C . ASP A 1 189 ? -5.974 47.729 6.521 1.00 29.81 189 ASP A C 1
ATOM 1475 O O . ASP A 1 189 ? -5.821 46.991 7.498 1.00 29.81 189 ASP A O 1
ATOM 1479 N N . ARG A 1 190 ? -5.482 48.965 6.476 1.00 29.59 190 ARG A N 1
ATOM 1480 C CA . ARG A 1 190 ? -4.723 49.620 7.545 1.00 29.59 190 ARG A CA 1
ATOM 1481 C C . ARG A 1 190 ? -5.644 49.931 8.710 1.00 29.59 190 ARG A C 1
ATOM 1483 O O . ARG A 1 190 ? -6.739 50.400 8.464 1.00 29.59 190 ARG A O 1
ATOM 1490 N N . LEU A 1 191 ? -5.119 49.897 9.937 1.00 28.11 191 LEU A N 1
ATOM 1491 C CA . LEU A 1 191 ? -5.384 50.928 10.951 1.00 28.11 191 LEU A CA 1
ATOM 1492 C C . LEU A 1 191 ? -4.452 50.737 12.157 1.00 28.11 191 LEU A C 1
ATOM 1494 O O . LEU A 1 191 ? -4.818 50.083 13.124 1.00 28.11 191 LEU A O 1
ATOM 1498 N N . HIS A 1 192 ? -3.288 51.393 12.162 1.00 32.00 192 HIS A N 1
ATOM 1499 C CA . HIS A 1 192 ? -2.697 51.866 13.417 1.00 32.00 192 HIS A CA 1
ATOM 1500 C C . HIS A 1 192 ? -2.333 53.347 13.302 1.00 32.00 192 HIS A C 1
ATOM 1502 O O . HIS A 1 192 ? -1.617 53.799 12.408 1.00 32.00 192 HIS A O 1
ATOM 1508 N N . ARG A 1 193 ? -2.953 54.110 14.206 1.00 29.31 193 ARG A N 1
ATOM 1509 C CA . ARG A 1 193 ? -2.854 55.555 14.385 1.00 29.31 193 ARG A CA 1
ATOM 1510 C C . ARG A 1 193 ? -1.469 55.950 14.903 1.00 29.31 193 ARG A C 1
ATOM 1512 O O . ARG A 1 193 ? -1.021 55.399 15.894 1.00 29.31 193 ARG A O 1
ATOM 1519 N N . ARG A 1 194 ? -0.945 57.021 14.287 1.00 28.17 194 ARG A N 1
ATOM 1520 C CA . ARG A 1 194 ? -0.365 58.262 14.863 1.00 28.17 194 ARG A CA 1
ATOM 1521 C C . ARG A 1 194 ? 0.659 58.099 16.009 1.00 28.17 194 ARG A C 1
ATOM 1523 O O . ARG A 1 194 ? 0.334 57.587 17.065 1.00 28.17 194 ARG A O 1
ATOM 1530 N N . ARG A 1 195 ? 1.827 58.750 15.943 1.00 28.33 195 ARG A N 1
ATOM 1531 C CA . ARG A 1 195 ? 1.970 60.224 16.017 1.00 28.33 195 ARG A CA 1
ATOM 1532 C C . ARG A 1 195 ? 3.338 60.743 15.500 1.00 28.33 195 ARG A C 1
ATOM 1534 O O . ARG A 1 195 ? 4.249 59.946 15.318 1.00 28.33 195 ARG A O 1
ATOM 1541 N N . PRO A 1 196 ? 3.464 62.067 15.255 1.00 41.19 196 PRO A N 1
ATOM 1542 C CA . PRO A 1 196 ? 4.468 62.683 14.379 1.00 41.19 196 PRO A CA 1
ATOM 1543 C C . PRO A 1 196 ? 5.572 63.441 15.137 1.00 41.19 196 PRO A C 1
ATOM 1545 O O . PRO A 1 196 ? 5.332 63.856 16.269 1.00 41.19 196 PRO A O 1
ATOM 1548 N N . ARG A 1 197 ? 6.690 63.770 14.465 1.00 33.97 197 ARG A N 1
ATOM 1549 C CA . ARG A 1 197 ? 7.465 65.011 14.699 1.00 33.97 197 ARG A CA 1
ATOM 1550 C C . ARG A 1 197 ? 8.144 65.515 13.407 1.00 33.97 197 ARG A C 1
ATOM 1552 O O . ARG A 1 197 ? 8.903 64.790 12.781 1.00 33.97 197 ARG A O 1
ATOM 1559 N N . HIS A 1 198 ? 7.760 66.742 13.032 1.00 31.86 198 HIS A N 1
ATOM 1560 C CA . HIS A 1 198 ? 8.489 67.873 12.412 1.00 31.86 198 HIS A CA 1
ATOM 1561 C C . HIS A 1 198 ? 10.006 67.724 12.119 1.00 31.86 198 HIS A C 1
ATOM 1563 O O . HIS A 1 198 ? 10.689 67.071 12.890 1.00 31.86 198 HIS A O 1
ATOM 1569 N N . ALA A 1 199 ? 10.657 68.419 11.169 1.00 33.91 199 ALA A N 1
ATOM 1570 C CA . ALA A 1 199 ? 10.294 69.336 10.074 1.00 33.91 199 ALA A CA 1
ATOM 1571 C C . ALA A 1 199 ? 11.584 69.777 9.312 1.00 33.91 199 ALA A C 1
ATOM 1573 O O . ALA A 1 199 ? 12.654 69.718 9.905 1.00 33.91 199 ALA A O 1
ATOM 1574 N N . ARG A 1 200 ? 11.411 70.342 8.089 1.00 34.75 200 ARG A N 1
ATOM 1575 C CA . ARG A 1 200 ? 12.312 71.241 7.290 1.00 34.75 200 ARG A CA 1
ATOM 1576 C C . ARG A 1 200 ? 13.606 70.590 6.745 1.00 34.75 200 ARG A C 1
ATOM 1578 O O . ARG A 1 200 ? 14.378 70.075 7.530 1.00 34.75 200 ARG A O 1
ATOM 1585 N N . GLY A 1 201 ? 13.912 70.505 5.439 1.00 33.97 201 GLY A N 1
ATOM 1586 C CA . GLY A 1 201 ? 13.906 71.459 4.295 1.00 33.97 201 GLY A CA 1
ATOM 1587 C C . GLY A 1 201 ? 15.381 71.673 3.837 1.00 33.97 201 GLY A C 1
ATOM 1588 O O . GLY A 1 201 ? 16.247 71.329 4.639 1.00 33.97 201 GLY A O 1
ATOM 1589 N N . PRO A 1 202 ? 15.764 72.278 2.683 1.00 50.69 202 PRO A N 1
ATOM 1590 C CA . PRO A 1 202 ? 15.172 72.444 1.339 1.00 50.69 202 PRO A CA 1
ATOM 1591 C C . PRO A 1 202 ? 16.096 71.860 0.202 1.00 50.69 202 PRO A C 1
ATOM 1593 O O . PRO A 1 202 ? 17.094 71.212 0.519 1.00 50.69 202 PRO A O 1
ATOM 1596 N N . PRO A 1 203 ? 15.805 72.050 -1.113 1.00 45.31 203 PRO A N 1
ATOM 1597 C CA . PRO A 1 203 ? 16.507 71.376 -2.217 1.00 45.31 203 PRO A CA 1
ATOM 1598 C C . PRO A 1 203 ? 17.525 72.252 -2.984 1.00 45.31 203 PRO A C 1
ATOM 1600 O O . PRO A 1 203 ? 17.307 73.437 -3.215 1.00 45.31 203 PRO A O 1
ATOM 1603 N N . SER A 1 204 ? 18.605 71.626 -3.460 1.00 37.84 204 SER A N 1
ATOM 1604 C CA . SER A 1 204 ? 19.449 72.023 -4.608 1.00 37.84 204 SER A CA 1
ATOM 1605 C C . SER A 1 204 ? 20.218 70.749 -5.021 1.00 37.84 204 SER A C 1
ATOM 1607 O O . SER A 1 204 ? 20.506 69.931 -4.157 1.00 37.84 204 SER A O 1
ATOM 1609 N N . SER A 1 205 ? 20.555 70.406 -6.260 1.00 38.22 205 SER A N 1
ATOM 1610 C CA . SER A 1 205 ? 20.915 71.159 -7.457 1.00 38.22 205 SER A CA 1
ATOM 1611 C C . SER A 1 205 ? 20.983 70.173 -8.646 1.00 38.22 205 SER A C 1
ATOM 1613 O O . SER A 1 205 ? 21.124 68.969 -8.443 1.00 38.22 205 SER A O 1
ATOM 1615 N N . GLY A 1 206 ? 20.914 70.677 -9.880 1.00 37.50 206 GLY A N 1
ATOM 1616 C CA . GLY A 1 206 ? 21.162 69.903 -11.108 1.00 37.50 206 GLY A CA 1
ATOM 1617 C C . GLY A 1 206 ? 20.683 70.681 -12.333 1.00 37.50 206 GLY A C 1
ATOM 1618 O O . GLY A 1 206 ? 19.547 70.521 -12.753 1.00 37.50 206 GLY A O 1
ATOM 1619 N N . ARG A 1 207 ? 21.374 71.769 -12.700 1.00 40.62 207 ARG A N 1
ATOM 1620 C CA . ARG A 1 207 ? 22.331 71.837 -13.828 1.00 40.62 207 ARG A CA 1
ATOM 1621 C C . ARG A 1 207 ? 21.777 71.247 -15.131 1.00 40.62 207 ARG A C 1
ATOM 1623 O O . ARG A 1 207 ? 21.787 70.039 -15.321 1.00 40.62 207 ARG A O 1
ATOM 1630 N N . GLY A 1 208 ? 21.385 72.142 -16.035 1.00 33.16 208 GLY A N 1
ATOM 1631 C CA . GLY A 1 208 ? 21.414 71.919 -17.478 1.00 33.16 208 GLY A CA 1
ATOM 1632 C C . GLY A 1 208 ? 22.498 72.791 -18.115 1.00 33.16 208 GLY A C 1
ATOM 1633 O O . GLY A 1 208 ? 22.930 73.770 -17.501 1.00 33.16 208 GLY A O 1
ATOM 1634 N N . GLY A 1 209 ? 22.898 72.453 -19.340 1.00 36.09 209 GLY A N 1
ATOM 1635 C CA . GLY A 1 209 ? 23.583 73.388 -20.230 1.00 36.09 209 GLY A CA 1
ATOM 1636 C C . GLY A 1 209 ? 24.627 72.760 -21.150 1.00 36.09 209 GLY A C 1
ATOM 1637 O O . GLY A 1 209 ? 25.735 72.519 -20.687 1.00 36.09 209 GLY A O 1
ATOM 1638 N N . TYR A 1 210 ? 24.224 72.656 -22.424 1.00 40.62 210 TYR A N 1
ATOM 1639 C CA . TYR A 1 210 ? 24.995 72.631 -23.680 1.00 40.62 210 TYR A CA 1
ATOM 1640 C C . TYR A 1 210 ? 25.873 71.419 -24.004 1.00 40.62 210 TYR A C 1
ATOM 1642 O O . TYR A 1 210 ? 26.851 71.148 -23.280 1.00 40.62 210 TYR A O 1
#

Nearest PDB structures (foldseek):
  7ane-assembly1_Bj  TM=2.670E-01  e=4.153E+00  Leishmania major
  6hix-assembly1_A4  TM=2.629E-01  e=4.153E+00  Trypanosoma brucei brucei